Protein AF-A0A5J5BZK2-F1 (afdb_monomer)

Sequence (215 aa):
MDERWKWFKKGSTANCRVLRDAVSRRNGFRVPHGYYYLVDAGYTNGEGFLAPYKGQRNGFINIGRSRIEEKKWTKNEDEKLIEAMFHAVNTGNHRANNSFKPGFYNVVERELNVKLPEVGIKAKPHIESRIKTMKRDFNIVYDMLYGPNTSGFGWDNDKKCVVAEPLVWEEYIKSNKGAAMFKNKSLPHFEELLIIFGKDRAIGRNAQTAADVVE

Nearest PDB structures (foldseek):
  8t9d-assembly1_W  TM=2.503E-01  e=9.863E+00  Homo sapiens

Organism: NCBI:txid561372

Solvent-accessible surface area (backbone atoms only — not comparable to full-atom values): 13620 Å² total; per-residue (Å²): 134,85,79,85,77,85,80,88,86,82,81,93,71,99,45,69,66,58,59,51,54,42,44,71,39,99,85,31,67,74,64,61,88,98,49,70,47,82,47,60,66,88,43,80,69,49,94,43,35,44,34,57,73,87,82,70,83,91,65,83,81,69,86,75,68,68,83,66,77,76,80,83,79,49,72,68,57,50,51,51,49,50,52,29,48,46,48,49,53,72,78,42,92,28,72,41,89,89,44,69,31,91,62,41,51,55,53,34,27,53,49,39,42,72,79,42,66,85,73,72,71,35,35,71,69,53,47,55,51,50,52,53,52,49,53,53,56,49,48,53,56,46,40,42,65,71,39,84,94,30,86,63,45,45,74,39,81,87,68,24,26,60,42,58,54,70,66,57,52,58,59,52,30,74,82,38,62,82,51,57,74,42,64,86,34,65,45,84,60,51,67,59,47,42,66,70,62,38,81,73,55,82,70,87,76,78,82,71,70,100,75,80,83,80,128

Radius of gyration: 26.66 Å; Cα contacts (8 Å, |Δi|>4): 165; chains: 1; bounding box: 62×78×44 Å

Structure (mmCIF, N/CA/C/O backbone):
data_AF-A0A5J5BZK2-F1
#
_entry.id   AF-A0A5J5BZK2-F1
#
loop_
_atom_site.group_PDB
_atom_site.id
_atom_site.type_symbol
_atom_site.label_atom_id
_atom_site.label_alt_id
_atom_site.label_comp_id
_atom_site.label_asym_id
_atom_site.label_entity_id
_atom_site.label_seq_id
_atom_site.pdbx_PDB_ins_code
_atom_site.Cartn_x
_atom_site.Cartn_y
_atom_site.Cartn_z
_atom_site.occupancy
_atom_site.B_iso_or_equiv
_atom_site.auth_seq_id
_atom_site.auth_comp_id
_atom_site.auth_asym_id
_atom_site.auth_atom_id
_atom_site.pdbx_PDB_model_num
ATOM 1 N N . MET A 1 1 ? 40.577 5.437 -17.823 1.00 34.59 1 MET A N 1
ATOM 2 C CA . MET A 1 1 ? 40.451 5.580 -16.357 1.00 34.59 1 MET A CA 1
ATOM 3 C C . MET A 1 1 ? 40.466 7.070 -16.069 1.00 34.59 1 MET A C 1
ATOM 5 O O . MET A 1 1 ? 41.413 7.727 -16.470 1.00 34.59 1 MET A O 1
ATOM 9 N N . ASP A 1 2 ? 39.364 7.606 -15.550 1.00 35.25 2 ASP A N 1
ATOM 10 C CA . ASP A 1 2 ? 39.091 9.048 -15.487 1.00 35.25 2 ASP A CA 1
ATOM 11 C C . ASP A 1 2 ? 39.721 9.663 -14.217 1.00 35.25 2 ASP A C 1
ATOM 13 O O . ASP A 1 2 ? 39.339 9.332 -13.095 1.00 35.25 2 ASP A O 1
ATOM 17 N N . GLU A 1 3 ? 40.723 10.529 -14.394 1.00 39.03 3 GLU A N 1
ATOM 18 C CA . GLU A 1 3 ? 41.559 11.174 -13.357 1.00 39.03 3 GLU A CA 1
ATOM 19 C C . GLU A 1 3 ? 40.838 12.337 -12.625 1.00 39.03 3 GLU A C 1
ATOM 21 O O . GLU A 1 3 ? 41.456 13.281 -12.133 1.00 39.03 3 GLU A O 1
ATOM 26 N N . ARG A 1 4 ? 39.505 12.306 -12.525 1.00 40.91 4 ARG A N 1
ATOM 27 C CA . ARG A 1 4 ? 38.686 13.470 -12.131 1.00 40.91 4 ARG A CA 1
ATOM 28 C C . ARG A 1 4 ? 38.613 13.765 -10.624 1.00 40.91 4 ARG A C 1
ATOM 30 O O . ARG A 1 4 ? 37.981 14.740 -10.230 1.00 40.91 4 ARG A O 1
ATOM 37 N N . TRP A 1 5 ? 39.271 12.965 -9.781 1.00 38.66 5 TRP A N 1
ATOM 38 C CA . TRP A 1 5 ? 39.147 13.031 -8.310 1.00 38.66 5 TRP A CA 1
ATOM 39 C C . TRP A 1 5 ? 40.469 13.214 -7.557 1.00 38.66 5 TRP A C 1
ATOM 41 O O . TRP A 1 5 ? 40.553 12.967 -6.355 1.00 38.66 5 TRP A O 1
ATOM 51 N N . LYS A 1 6 ? 41.522 13.666 -8.239 1.00 36.59 6 LYS A N 1
ATOM 52 C CA . LYS A 1 6 ? 42.867 13.762 -7.660 1.00 36.59 6 LYS A CA 1
ATOM 53 C C . LYS A 1 6 ? 43.190 15.090 -6.969 1.00 36.59 6 LYS A C 1
ATOM 55 O O . LYS A 1 6 ? 44.346 15.471 -6.947 1.00 36.59 6 LYS A O 1
ATOM 60 N N . TRP A 1 7 ? 42.227 15.788 -6.364 1.00 35.53 7 TRP A N 1
ATOM 61 C CA . TRP A 1 7 ? 42.543 16.979 -5.557 1.00 35.53 7 TRP A CA 1
ATOM 62 C C . TRP A 1 7 ? 41.558 17.199 -4.413 1.00 35.53 7 TRP A C 1
ATOM 64 O O . TRP A 1 7 ? 40.687 18.040 -4.527 1.00 35.53 7 TRP A O 1
ATOM 74 N N . PHE A 1 8 ? 41.731 16.499 -3.290 1.00 36.72 8 PHE A N 1
ATOM 75 C CA . PHE A 1 8 ? 41.346 17.017 -1.967 1.00 36.72 8 PHE A CA 1
ATOM 76 C C . PHE A 1 8 ? 42.184 16.340 -0.875 1.00 36.72 8 PHE A C 1
ATOM 78 O O . PHE A 1 8 ? 41.721 15.481 -0.130 1.00 36.72 8 PHE A O 1
ATOM 85 N N . LYS A 1 9 ? 43.465 16.716 -0.782 1.00 40.16 9 LYS A N 1
ATOM 86 C CA . LYS A 1 9 ? 44.269 16.465 0.424 1.00 40.16 9 LYS A CA 1
ATOM 87 C C . LYS A 1 9 ? 45.413 17.475 0.570 1.00 40.16 9 LYS A C 1
ATOM 89 O O . LYS A 1 9 ? 46.568 17.139 0.347 1.00 40.16 9 LYS A O 1
ATOM 94 N N . LYS A 1 10 ? 45.092 18.713 0.970 1.00 33.25 10 LYS A N 1
ATOM 95 C CA . LYS A 1 10 ? 45.931 19.552 1.856 1.00 33.25 10 LYS A CA 1
ATOM 96 C C . LYS A 1 10 ? 45.227 20.872 2.192 1.00 33.25 10 LYS A C 1
ATOM 98 O O . LYS A 1 10 ? 44.884 21.619 1.287 1.00 33.25 10 LYS A O 1
ATOM 103 N N . GLY A 1 11 ? 45.094 21.168 3.485 1.00 35.56 11 GLY A N 1
ATOM 104 C CA . GLY A 1 11 ? 44.831 22.519 3.994 1.00 35.56 11 GLY A CA 1
ATOM 105 C C . GLY A 1 11 ? 43.382 22.810 4.377 1.00 35.56 11 GLY A C 1
ATOM 106 O O . GLY A 1 11 ? 42.652 23.442 3.626 1.00 35.56 11 GLY A O 1
ATOM 107 N N . SER A 1 12 ? 42.988 22.414 5.589 1.00 47.31 12 SER A N 1
ATOM 108 C CA . SER A 1 12 ? 41.888 23.071 6.300 1.00 47.31 12 SER A CA 1
ATOM 109 C C . SER A 1 12 ? 42.403 24.426 6.788 1.00 47.31 12 SER A C 1
ATOM 111 O O . SER A 1 12 ? 43.222 24.480 7.704 1.00 47.31 12 SER A O 1
ATOM 113 N N . THR A 1 13 ? 41.992 25.523 6.152 1.00 43.25 13 THR A N 1
ATOM 114 C CA . THR A 1 13 ? 42.199 26.874 6.694 1.00 43.25 13 THR A CA 1
ATOM 115 C C . THR A 1 13 ? 40.847 27.563 6.789 1.00 43.25 13 THR A C 1
ATOM 117 O O . THR A 1 13 ? 40.314 28.049 5.794 1.00 43.25 13 THR A O 1
ATOM 120 N N . ALA A 1 14 ? 40.290 27.586 7.996 1.00 50.09 14 ALA A N 1
ATOM 121 C CA . ALA A 1 14 ? 38.952 28.069 8.333 1.00 50.09 14 ALA A CA 1
ATOM 122 C C . ALA A 1 14 ? 38.792 29.606 8.272 1.00 50.09 14 ALA A C 1
ATOM 124 O O . ALA A 1 14 ? 38.203 30.201 9.169 1.00 50.09 14 ALA A O 1
ATOM 125 N N . ASN A 1 15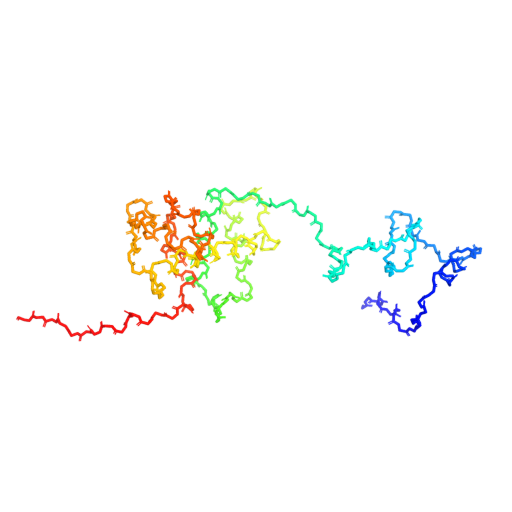 ? 39.344 30.286 7.260 1.00 56.47 15 ASN A N 1
ATOM 126 C CA . ASN A 1 15 ? 39.328 31.749 7.207 1.00 56.47 15 ASN A CA 1
ATOM 127 C C . ASN A 1 15 ? 38.830 32.293 5.863 1.00 56.47 15 ASN A C 1
ATOM 129 O O . ASN A 1 15 ? 39.487 32.181 4.828 1.00 56.47 15 ASN A O 1
ATOM 133 N N . CYS A 1 16 ? 37.695 32.995 5.911 1.00 58.72 16 CYS A N 1
ATOM 134 C CA . CYS A 1 16 ? 37.064 33.708 4.794 1.00 58.72 16 CYS A CA 1
ATOM 135 C C . CYS A 1 16 ? 37.986 34.716 4.083 1.00 58.72 16 CYS A C 1
ATOM 137 O O . CYS A 1 16 ? 37.757 35.055 2.922 1.00 58.72 16 CYS A O 1
ATOM 139 N N . ARG A 1 17 ? 39.063 35.151 4.747 1.00 61.59 17 ARG A N 1
ATOM 140 C CA . ARG A 1 17 ? 40.100 36.029 4.187 1.00 61.59 17 ARG A CA 1
ATOM 141 C C . ARG A 1 17 ? 40.941 35.353 3.102 1.00 61.59 17 ARG A C 1
ATOM 143 O O . ARG A 1 17 ? 41.276 36.008 2.125 1.00 61.59 17 ARG A O 1
ATOM 150 N N . VAL A 1 18 ? 41.228 34.056 3.239 1.00 67.88 18 VAL A N 1
ATOM 151 C CA . VAL A 1 18 ? 42.052 33.303 2.274 1.00 67.88 18 VAL A CA 1
ATOM 152 C C . VAL A 1 18 ? 41.284 33.069 0.975 1.00 67.88 18 VAL A C 1
ATOM 154 O O . VAL A 1 18 ? 41.827 33.274 -0.104 1.00 67.88 18 VAL A O 1
ATOM 157 N N . LEU A 1 19 ? 39.996 32.717 1.071 1.00 66.94 19 LEU A N 1
ATOM 158 C CA . LEU A 1 19 ? 39.133 32.570 -0.105 1.00 66.94 19 LEU A CA 1
ATOM 159 C C . LEU A 1 19 ? 38.969 33.906 -0.842 1.00 66.94 19 LEU A C 1
ATOM 161 O O . LEU A 1 19 ? 39.074 33.953 -2.063 1.00 66.94 19 LEU A O 1
ATOM 165 N N . ARG A 1 20 ? 38.767 35.001 -0.099 1.00 66.88 20 ARG A N 1
ATOM 166 C CA . ARG A 1 20 ? 38.657 36.346 -0.677 1.00 66.88 20 ARG A CA 1
ATOM 167 C C . ARG A 1 20 ? 39.936 36.762 -1.401 1.00 66.88 20 ARG A C 1
ATOM 169 O O . ARG A 1 20 ? 39.858 37.270 -2.511 1.00 66.88 20 ARG A O 1
ATOM 176 N N . ASP A 1 21 ? 41.098 36.513 -0.802 1.00 70.94 21 ASP A N 1
ATOM 177 C CA . ASP A 1 21 ? 42.389 36.774 -1.442 1.00 70.94 21 ASP A CA 1
ATOM 178 C C . ASP A 1 21 ? 42.577 35.931 -2.715 1.00 70.94 21 ASP A C 1
ATOM 180 O O . ASP A 1 21 ? 42.979 36.450 -3.752 1.00 70.94 21 ASP A O 1
ATOM 184 N N . ALA A 1 22 ? 42.210 34.646 -2.675 1.00 68.75 22 ALA A N 1
ATOM 185 C CA . ALA A 1 22 ? 42.324 33.745 -3.819 1.00 68.75 22 ALA A CA 1
ATOM 186 C C . ALA A 1 22 ? 41.431 34.148 -5.006 1.00 68.75 22 ALA A C 1
ATOM 188 O O . ALA A 1 22 ? 41.842 33.966 -6.153 1.00 68.75 22 ALA A O 1
ATOM 189 N N . VAL A 1 23 ? 40.239 34.696 -4.748 1.00 69.88 23 VAL A N 1
ATOM 190 C CA . VAL A 1 23 ? 39.294 35.162 -5.781 1.00 69.88 23 VAL A CA 1
ATOM 191 C C . VAL A 1 23 ? 39.708 36.520 -6.361 1.00 69.88 23 VAL A C 1
ATOM 193 O O . VAL A 1 23 ? 39.571 36.737 -7.561 1.00 69.88 23 VAL A O 1
ATOM 196 N N . SER A 1 24 ? 40.272 37.420 -5.549 1.00 71.69 24 SER A N 1
ATOM 197 C CA . SER A 1 24 ? 40.632 38.784 -5.976 1.00 71.69 24 SER A CA 1
ATOM 198 C C . SER A 1 24 ? 41.917 38.887 -6.812 1.00 71.69 24 S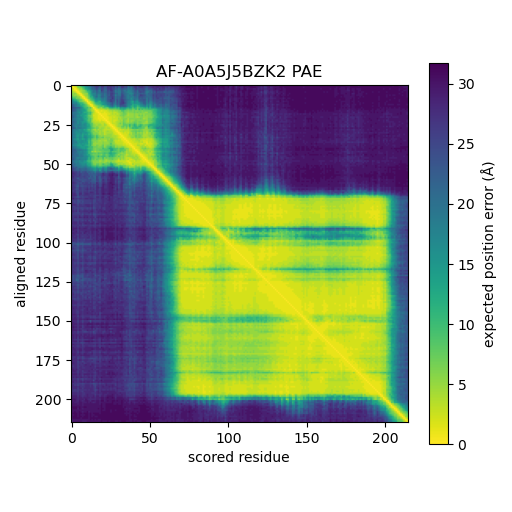ER A C 1
ATOM 200 O O . SER A 1 24 ? 42.239 39.961 -7.321 1.00 71.69 24 SER A O 1
ATOM 202 N N . ARG A 1 25 ? 42.688 37.803 -6.964 1.00 78.44 25 ARG A N 1
ATOM 203 C CA . ARG A 1 25 ? 43.920 37.799 -7.774 1.00 78.44 25 ARG A CA 1
ATOM 204 C C . ARG A 1 25 ? 43.598 37.931 -9.268 1.00 78.44 25 ARG A C 1
ATOM 206 O O . ARG A 1 25 ? 42.609 37.395 -9.756 1.00 78.44 25 ARG A O 1
ATOM 213 N N . ARG A 1 26 ? 44.495 38.568 -10.035 1.00 61.16 26 ARG A N 1
ATOM 214 C CA . ARG A 1 26 ? 44.337 38.806 -11.491 1.00 61.16 26 ARG A CA 1
ATOM 215 C C . ARG A 1 26 ? 44.066 37.516 -12.297 1.00 61.16 26 ARG A C 1
ATOM 217 O O . ARG A 1 26 ? 43.266 37.543 -13.227 1.00 61.16 26 ARG A O 1
ATOM 224 N N . ASN A 1 27 ? 44.643 36.392 -11.855 1.00 70.31 27 ASN A N 1
ATOM 225 C CA . ASN A 1 27 ? 44.386 35.022 -12.335 1.00 70.31 27 ASN A CA 1
ATOM 226 C C . ASN A 1 27 ? 43.855 34.119 -11.202 1.00 70.31 27 ASN A C 1
ATOM 228 O O . ASN A 1 27 ? 44.255 32.965 -11.066 1.00 70.31 27 ASN A O 1
ATOM 232 N N . GLY A 1 28 ? 43.042 34.694 -10.318 1.00 68.44 28 GLY A N 1
ATOM 233 C CA . GLY A 1 28 ? 42.502 34.038 -9.137 1.00 68.44 28 GLY A CA 1
ATOM 234 C C . GLY A 1 28 ? 41.505 32.932 -9.456 1.00 68.44 28 GLY A C 1
ATOM 235 O O . GLY A 1 28 ? 41.127 32.711 -10.606 1.00 68.44 28 GLY A O 1
ATOM 236 N N . PHE A 1 29 ? 41.076 32.230 -8.414 1.00 70.50 29 PHE A N 1
ATOM 237 C CA . PHE A 1 29 ? 40.085 31.169 -8.527 1.00 70.50 29 PHE A CA 1
ATOM 238 C C . PHE A 1 29 ? 38.766 31.735 -9.076 1.00 70.50 29 PHE A C 1
ATOM 240 O O . PHE A 1 29 ? 38.163 32.615 -8.462 1.00 70.50 29 PHE A O 1
ATOM 247 N N . ARG A 1 30 ? 38.327 31.233 -10.237 1.00 70.06 30 ARG A N 1
ATOM 248 C CA . ARG A 1 30 ? 37.080 31.643 -10.895 1.00 70.06 30 ARG A CA 1
ATOM 249 C C . ARG A 1 30 ? 36.090 30.496 -10.906 1.00 70.06 30 ARG A C 1
ATOM 251 O O . ARG A 1 30 ? 36.431 29.375 -11.276 1.00 70.06 30 ARG A O 1
ATOM 258 N N . VAL A 1 31 ? 34.854 30.808 -10.548 1.00 67.31 31 VAL A N 1
ATOM 259 C CA . VAL A 1 31 ? 33.743 29.868 -10.647 1.00 67.31 31 VAL A CA 1
ATOM 260 C C . VAL A 1 31 ? 33.184 29.941 -12.071 1.00 67.31 31 VAL A C 1
ATOM 262 O O . VAL A 1 31 ? 32.912 31.049 -12.542 1.00 67.31 31 VAL A O 1
ATOM 265 N N . PRO A 1 32 ? 33.049 28.811 -12.792 1.00 69.12 32 PRO A N 1
ATOM 266 C CA . PRO A 1 32 ? 32.418 28.803 -14.106 1.00 69.12 32 PRO A CA 1
ATOM 267 C C . PRO A 1 32 ? 31.012 29.406 -14.044 1.00 69.12 32 PRO A C 1
ATOM 269 O O . PRO A 1 32 ? 30.267 29.169 -13.093 1.00 69.12 32 PRO A O 1
ATOM 272 N N . HIS A 1 33 ? 30.649 30.187 -15.060 1.00 53.62 33 HIS A N 1
ATOM 273 C CA . HIS A 1 33 ? 29.367 30.887 -15.090 1.00 53.62 33 HIS A CA 1
ATOM 274 C C . HIS A 1 33 ? 28.198 29.888 -14.980 1.00 53.62 33 HIS A C 1
ATOM 276 O O . HIS A 1 33 ? 28.176 28.881 -15.688 1.00 53.62 33 HIS A O 1
ATOM 282 N N . GLY A 1 34 ? 27.254 30.145 -14.068 1.00 63.06 34 GLY A N 1
ATOM 283 C CA . GLY A 1 34 ? 26.122 29.254 -13.773 1.00 63.06 34 GLY A CA 1
ATOM 284 C C . GLY A 1 34 ? 26.365 28.192 -12.689 1.00 63.06 34 GLY A C 1
ATOM 285 O O . GLY A 1 34 ? 25.450 27.428 -12.386 1.00 63.06 34 GLY A O 1
ATOM 286 N N . TYR A 1 35 ? 27.553 28.144 -12.078 1.00 59.97 35 TYR A N 1
ATOM 287 C CA . TYR A 1 35 ? 27.884 27.209 -10.997 1.00 59.97 35 TYR A CA 1
ATOM 288 C C . TYR A 1 35 ? 28.154 27.934 -9.672 1.00 59.97 35 TYR A C 1
ATOM 290 O O . TYR A 1 35 ? 28.545 29.099 -9.650 1.00 59.97 35 TYR A O 1
ATOM 298 N N . TYR A 1 36 ? 27.967 27.219 -8.558 1.00 70.31 36 TYR A N 1
ATOM 299 C CA . TYR A 1 36 ? 28.289 27.687 -7.207 1.00 70.31 36 TYR A CA 1
ATOM 300 C C . TYR A 1 36 ? 29.072 26.610 -6.453 1.00 70.31 36 TYR A C 1
ATOM 302 O O . TYR A 1 36 ? 28.734 25.428 -6.525 1.00 70.31 36 TYR A O 1
ATOM 310 N N . TYR A 1 37 ? 30.084 27.018 -5.690 1.00 69.50 37 TYR A N 1
ATOM 311 C CA . TYR A 1 37 ? 30.764 26.158 -4.725 1.00 69.50 37 TYR A CA 1
ATOM 312 C C . TYR A 1 37 ? 30.135 26.295 -3.342 1.00 69.50 37 TYR A C 1
ATOM 314 O O . TYR A 1 37 ? 29.797 27.393 -2.898 1.00 69.50 37 TYR A O 1
ATOM 322 N N . LEU A 1 38 ? 30.007 25.171 -2.644 1.00 69.75 38 LEU A N 1
ATOM 323 C CA . LEU A 1 38 ? 29.542 25.154 -1.263 1.00 69.75 38 LEU A CA 1
ATOM 324 C C . LEU A 1 38 ? 30.697 25.454 -0.319 1.00 69.75 38 LEU A C 1
ATOM 326 O O . LEU A 1 38 ? 31.771 24.866 -0.435 1.00 69.75 38 LEU A O 1
ATOM 330 N N . VAL A 1 39 ? 30.459 26.374 0.607 1.00 69.69 39 VAL A N 1
ATOM 331 C CA . VAL A 1 39 ? 31.428 26.814 1.614 1.00 69.69 39 VAL A CA 1
ATOM 332 C C . VAL A 1 39 ? 30.862 26.590 3.015 1.00 69.69 39 VAL A C 1
ATOM 334 O O . VAL A 1 39 ? 29.651 26.468 3.194 1.00 69.69 39 VAL A O 1
ATOM 337 N N . ASP A 1 40 ? 31.733 26.515 4.020 1.00 65.62 40 ASP A N 1
ATOM 338 C CA . ASP A 1 40 ? 31.311 26.287 5.404 1.00 65.62 40 ASP A CA 1
ATOM 339 C C . ASP A 1 40 ? 30.379 27.398 5.924 1.00 65.62 40 ASP A C 1
ATOM 341 O O . ASP A 1 40 ? 30.431 28.549 5.487 1.00 65.62 40 ASP A O 1
ATOM 345 N N . ALA A 1 41 ? 29.569 27.084 6.941 1.00 58.97 41 ALA A N 1
ATOM 346 C CA . ALA A 1 41 ? 28.582 27.992 7.552 1.00 58.97 41 ALA A CA 1
ATOM 347 C C . ALA A 1 41 ? 29.164 29.308 8.133 1.00 58.97 41 ALA A C 1
ATOM 349 O O . ALA A 1 41 ? 28.424 30.206 8.544 1.00 58.97 41 ALA A O 1
ATOM 350 N N . GLY A 1 42 ? 30.494 29.425 8.206 1.00 60.81 42 GLY A N 1
ATOM 351 C CA . GLY A 1 42 ? 31.215 30.634 8.610 1.00 60.81 42 GLY A CA 1
ATOM 352 C C . GLY A 1 42 ? 31.422 31.666 7.494 1.00 60.81 42 GLY A C 1
ATOM 353 O O . GLY A 1 42 ? 31.867 32.776 7.786 1.00 60.81 42 GLY A O 1
ATOM 354 N N . TYR A 1 43 ? 31.112 31.333 6.239 1.00 63.22 43 TYR A N 1
ATOM 355 C CA . TYR A 1 43 ? 31.332 32.201 5.081 1.00 63.22 43 TYR A CA 1
ATOM 356 C C . TYR A 1 43 ? 30.093 33.050 4.760 1.00 63.22 43 TYR A C 1
ATOM 358 O O . TYR A 1 43 ? 28.954 32.639 4.966 1.00 63.22 43 TYR A O 1
ATOM 366 N N . THR A 1 44 ? 30.312 34.269 4.264 1.00 59.47 44 THR A N 1
ATOM 367 C CA . THR A 1 44 ? 29.248 35.130 3.727 1.00 59.47 44 THR A CA 1
ATOM 368 C C . THR A 1 44 ? 28.902 34.693 2.305 1.00 59.47 44 THR A C 1
ATOM 370 O O . THR A 1 44 ? 29.820 34.528 1.501 1.00 59.47 44 THR A O 1
ATOM 373 N N . ASN A 1 45 ? 27.611 34.546 1.987 1.00 60.50 45 ASN A N 1
ATOM 374 C CA . ASN A 1 45 ? 27.146 34.261 0.623 1.00 60.50 45 ASN A CA 1
ATOM 375 C C . ASN A 1 45 ? 27.655 35.322 -0.362 1.00 60.50 45 ASN A C 1
ATOM 377 O O . ASN A 1 45 ? 27.593 36.517 -0.068 1.00 60.50 45 ASN A O 1
ATOM 381 N N . GLY A 1 46 ? 28.149 34.884 -1.519 1.00 65.44 46 GLY A N 1
ATOM 382 C CA . GLY A 1 46 ? 28.689 35.748 -2.566 1.00 65.44 46 GLY A CA 1
ATOM 383 C C . GLY A 1 46 ? 28.581 35.099 -3.944 1.00 65.44 46 GLY A C 1
ATOM 384 O O . GLY A 1 46 ? 28.225 33.929 -4.071 1.00 65.44 46 GLY A O 1
ATOM 385 N N . GLU A 1 47 ? 28.869 35.860 -4.996 1.00 59.72 47 GLU A N 1
ATOM 386 C CA . GLU A 1 47 ? 28.821 35.353 -6.369 1.00 59.72 47 GLU A CA 1
ATOM 387 C C . GLU A 1 47 ? 29.757 34.139 -6.535 1.00 59.72 47 GLU A C 1
ATOM 389 O O . GLU A 1 47 ? 30.940 34.201 -6.203 1.00 59.72 47 GLU A O 1
ATOM 394 N N . GLY A 1 48 ? 29.203 33.001 -6.971 1.00 66.69 48 GLY A N 1
ATOM 395 C CA . GLY A 1 48 ? 29.926 31.731 -7.096 1.00 66.69 48 GLY A CA 1
ATOM 396 C C . GLY A 1 48 ? 30.120 30.926 -5.799 1.00 66.69 48 GLY A C 1
ATOM 397 O O . GLY A 1 48 ? 30.623 29.805 -5.878 1.00 66.69 48 GLY A O 1
ATOM 398 N N . PHE A 1 49 ? 29.697 31.415 -4.622 1.00 74.50 49 PHE A N 1
ATOM 399 C CA . PHE A 1 49 ? 29.880 30.719 -3.335 1.00 74.50 49 PHE A CA 1
ATOM 400 C C . PHE A 1 49 ? 28.643 30.778 -2.427 1.00 74.50 49 PHE A C 1
ATOM 402 O O . PHE A 1 49 ? 28.159 31.855 -2.073 1.00 74.50 49 PHE A O 1
ATOM 409 N N . LEU A 1 50 ? 28.170 29.613 -1.982 1.00 71.88 50 LEU A N 1
ATOM 410 C CA . LEU A 1 50 ? 26.994 29.475 -1.120 1.00 71.88 50 LEU A CA 1
ATOM 411 C C . LEU A 1 50 ? 27.356 28.818 0.215 1.00 71.88 50 LEU A C 1
ATOM 413 O O . LEU A 1 50 ? 27.799 27.670 0.257 1.00 71.88 50 LEU A O 1
ATOM 417 N N . ALA A 1 51 ? 27.134 29.545 1.307 1.00 70.06 51 ALA A N 1
ATOM 418 C CA . ALA A 1 51 ? 27.174 29.034 2.667 1.00 70.06 51 ALA A CA 1
ATOM 419 C C . ALA A 1 51 ? 25.768 28.569 3.099 1.00 70.06 51 ALA A C 1
ATOM 421 O O . ALA A 1 51 ? 24.772 29.239 2.802 1.00 70.06 51 ALA A O 1
ATOM 422 N N . PRO A 1 52 ? 25.647 27.445 3.824 1.00 65.44 52 PRO A N 1
ATOM 423 C CA . PRO A 1 52 ? 24.375 27.024 4.399 1.00 65.44 52 PRO A CA 1
ATOM 424 C C . PRO A 1 52 ? 23.846 28.066 5.398 1.00 65.44 52 PRO A C 1
ATOM 426 O O . PRO A 1 52 ? 24.607 28.678 6.150 1.00 65.44 52 PRO A O 1
ATOM 429 N N . TYR A 1 53 ? 22.524 28.263 5.407 1.00 51.81 53 TYR A N 1
ATOM 430 C CA . TYR A 1 53 ? 21.845 29.267 6.231 1.00 51.81 53 TYR A CA 1
ATOM 431 C C . TYR A 1 53 ? 22.185 29.102 7.725 1.00 51.81 53 TYR A C 1
ATOM 433 O O . TYR A 1 53 ? 21.966 28.041 8.318 1.00 51.81 53 TYR A O 1
ATOM 441 N N . LYS A 1 54 ? 22.694 30.170 8.358 1.00 48.31 54 LYS A N 1
ATOM 442 C CA . LYS A 1 54 ? 22.954 30.205 9.806 1.00 48.31 54 LYS A CA 1
ATOM 443 C C . LYS A 1 54 ? 21.634 30.063 10.568 1.00 48.31 54 LYS A C 1
ATOM 445 O O . LYS A 1 54 ? 20.834 30.990 10.593 1.00 48.31 54 LYS A O 1
ATOM 450 N N . GLY A 1 55 ? 21.421 28.902 11.186 1.00 46.88 55 GLY A N 1
ATOM 451 C CA . GLY A 1 55 ? 20.229 28.622 11.996 1.00 46.88 55 GLY A CA 1
ATOM 452 C C . GLY A 1 55 ? 19.814 27.151 12.049 1.00 46.88 55 GLY A C 1
ATOM 453 O O . GLY A 1 55 ? 19.100 26.764 12.966 1.00 46.88 55 GLY A O 1
ATOM 454 N N . GLN A 1 56 ? 20.302 26.300 11.143 1.00 44.03 56 GLN A N 1
ATOM 455 C CA . GLN A 1 56 ? 20.097 24.852 11.241 1.00 44.03 56 GLN A CA 1
ATOM 456 C C . GLN A 1 56 ? 21.288 24.191 11.937 1.00 44.03 56 GLN A C 1
ATOM 458 O O . GLN A 1 56 ? 22.301 23.872 11.318 1.00 44.03 56 GLN A O 1
ATOM 463 N N . ARG A 1 57 ? 21.179 23.979 13.251 1.00 40.88 57 ARG A N 1
ATOM 464 C CA . ARG A 1 57 ? 22.038 23.011 13.941 1.00 40.88 57 ARG A CA 1
ATOM 465 C C . ARG A 1 57 ? 21.548 21.601 13.599 1.00 40.88 57 ARG A C 1
ATOM 467 O O . ARG A 1 57 ? 20.377 21.292 13.786 1.00 40.88 57 ARG A O 1
ATOM 474 N N . ASN A 1 58 ? 22.484 20.782 13.122 1.00 39.50 58 ASN A N 1
ATOM 475 C CA . ASN A 1 58 ? 22.380 19.351 12.820 1.00 39.50 58 ASN A CA 1
ATOM 476 C C . ASN A 1 58 ? 21.449 18.977 11.658 1.00 39.50 58 ASN A C 1
ATOM 478 O O . ASN A 1 58 ? 20.423 18.328 11.830 1.00 39.50 58 ASN A O 1
ATOM 482 N N . GLY A 1 59 ? 21.873 19.307 10.442 1.00 33.38 59 GLY A N 1
ATOM 483 C CA . GLY A 1 59 ? 21.315 18.719 9.233 1.00 33.38 59 GLY A CA 1
ATOM 484 C C . GLY A 1 59 ? 22.373 18.707 8.149 1.00 33.38 59 GLY A C 1
ATOM 485 O O . GLY A 1 59 ? 22.798 19.764 7.694 1.00 33.38 59 GLY A O 1
ATOM 486 N N . PHE A 1 60 ? 22.813 17.516 7.749 1.00 38.12 60 PHE A N 1
ATOM 487 C CA . PHE A 1 60 ? 23.516 17.322 6.488 1.00 38.12 60 PHE A CA 1
ATOM 488 C C . PHE A 1 60 ? 22.773 18.097 5.398 1.00 38.12 60 PHE A C 1
ATOM 490 O O . PHE A 1 60 ? 21.568 17.913 5.208 1.00 38.12 60 PHE A O 1
ATOM 497 N N . ILE A 1 61 ? 23.483 19.005 4.736 1.00 40.47 61 ILE A N 1
ATOM 498 C CA . ILE A 1 61 ? 22.933 19.842 3.679 1.00 40.47 61 ILE A CA 1
ATOM 499 C C . ILE A 1 61 ? 22.528 18.885 2.552 1.00 40.47 61 ILE A C 1
ATOM 501 O O . ILE A 1 61 ? 23.377 18.353 1.842 1.00 40.47 61 ILE A O 1
ATOM 505 N N . ASN A 1 62 ? 21.230 18.597 2.429 1.00 38.16 62 ASN A N 1
ATOM 506 C CA . ASN A 1 62 ? 20.669 17.761 1.366 1.00 38.16 62 ASN A CA 1
ATOM 507 C C . ASN A 1 62 ? 20.665 18.542 0.043 1.00 38.16 62 ASN A C 1
ATOM 509 O O . ASN A 1 62 ? 19.615 18.809 -0.537 1.00 38.16 62 ASN A O 1
ATOM 513 N N . ILE A 1 63 ? 21.843 18.915 -0.448 1.00 42.94 63 ILE A N 1
ATOM 514 C CA . ILE A 1 63 ? 22.022 19.417 -1.809 1.00 42.94 63 ILE A CA 1
ATOM 515 C C . ILE A 1 63 ? 22.129 18.174 -2.683 1.00 42.94 63 ILE A C 1
ATOM 517 O O . ILE A 1 63 ? 23.202 17.633 -2.920 1.00 42.94 63 ILE A O 1
ATOM 521 N N . GLY A 1 64 ? 20.963 17.634 -3.033 1.00 36.53 64 GLY A N 1
ATOM 522 C CA . GLY A 1 64 ? 20.851 16.379 -3.774 1.00 36.53 64 GLY A CA 1
ATOM 523 C C . GLY A 1 64 ? 19.449 15.775 -3.811 1.00 36.53 64 GLY A C 1
ATOM 524 O O . GLY A 1 64 ? 19.175 14.952 -4.678 1.00 36.53 64 GLY A O 1
ATOM 525 N N . ARG A 1 65 ? 18.514 16.212 -2.958 1.00 44.16 65 ARG A N 1
ATOM 526 C CA . ARG A 1 65 ? 17.093 16.072 -3.294 1.00 44.16 65 ARG A CA 1
ATOM 527 C C . ARG A 1 65 ? 16.701 17.289 -4.108 1.00 44.16 65 ARG A C 1
ATOM 529 O O . ARG A 1 65 ? 16.137 18.242 -3.577 1.00 44.16 65 ARG A O 1
ATOM 536 N N . SER A 1 66 ? 16.987 17.243 -5.411 1.00 42.34 66 SER A N 1
ATOM 537 C CA . SER A 1 66 ? 16.085 17.934 -6.326 1.00 42.34 66 SER A CA 1
ATOM 538 C C . SER A 1 66 ? 14.671 17.524 -5.915 1.00 42.34 66 SER A C 1
ATOM 540 O O . SER A 1 66 ? 14.435 16.390 -5.481 1.00 42.34 66 SER A O 1
ATOM 542 N N . ARG A 1 67 ? 13.741 18.470 -5.944 1.00 46.44 67 ARG A N 1
ATOM 543 C CA . ARG A 1 67 ? 12.318 18.194 -5.805 1.00 46.44 67 ARG A CA 1
ATOM 544 C C . ARG A 1 67 ? 11.931 17.343 -7.019 1.00 46.44 67 ARG A C 1
ATOM 546 O O . ARG A 1 67 ? 11.419 17.874 -7.991 1.00 46.44 67 ARG A O 1
ATOM 553 N N . ILE A 1 68 ? 12.292 16.054 -7.005 1.00 52.06 68 ILE A N 1
ATOM 554 C CA . ILE A 1 68 ? 11.746 15.045 -7.902 1.00 52.06 68 ILE A CA 1
ATOM 555 C C . ILE A 1 68 ? 10.260 15.198 -7.669 1.00 52.06 68 ILE A C 1
ATOM 557 O O . ILE A 1 68 ? 9.811 15.019 -6.534 1.00 52.06 68 ILE A O 1
ATOM 561 N N . GLU A 1 69 ? 9.542 15.665 -8.683 1.00 51.47 69 GLU A N 1
ATOM 562 C CA . GLU A 1 69 ? 8.096 15.744 -8.615 1.00 51.47 69 GLU A CA 1
ATOM 563 C C . GLU A 1 69 ? 7.609 14.376 -8.149 1.00 51.47 69 GLU A C 1
ATOM 565 O O . GLU A 1 69 ? 7.849 13.353 -8.791 1.00 51.47 69 GLU A O 1
ATOM 570 N N . GLU A 1 70 ? 7.075 14.340 -6.930 1.00 65.75 70 GLU A N 1
ATOM 571 C CA . GLU A 1 70 ? 6.699 13.095 -6.291 1.00 65.75 70 GLU A CA 1
ATOM 572 C C . GLU A 1 70 ? 5.593 12.484 -7.149 1.00 65.75 70 GLU A C 1
ATOM 574 O O . GLU A 1 70 ? 4.496 13.044 -7.235 1.00 65.75 70 GLU A O 1
ATOM 579 N N . LYS A 1 71 ? 5.901 11.379 -7.847 1.00 86.38 71 LYS A N 1
ATOM 580 C CA . LYS A 1 71 ? 4.926 10.692 -8.698 1.00 86.38 71 LYS A CA 1
ATOM 581 C C . LYS A 1 71 ? 3.676 10.422 -7.866 1.00 86.38 71 LYS A C 1
ATOM 583 O O . LYS A 1 71 ? 3.719 9.651 -6.905 1.00 86.38 71 LYS A O 1
ATOM 588 N N . LYS A 1 72 ? 2.554 11.013 -8.272 1.00 88.75 72 LYS A N 1
ATOM 589 C CA . LYS A 1 72 ? 1.240 10.660 -7.738 1.00 88.75 72 LYS A CA 1
ATOM 590 C C . LYS A 1 72 ? 0.835 9.316 -8.331 1.00 88.75 72 LYS A C 1
ATOM 592 O O . LYS A 1 72 ? 0.777 9.183 -9.550 1.00 88.75 72 LYS A O 1
ATOM 597 N N . TRP A 1 73 ? 0.607 8.338 -7.462 1.00 93.25 73 TRP A N 1
ATOM 598 C CA . TRP A 1 73 ? 0.170 6.999 -7.850 1.00 93.25 73 TRP A CA 1
ATOM 599 C C . TRP A 1 73 ? -1.352 6.944 -7.955 1.00 93.25 73 TRP A C 1
ATOM 601 O O . TRP A 1 73 ? -2.052 7.447 -7.071 1.00 93.25 73 TRP A O 1
ATOM 611 N N . THR A 1 74 ? -1.864 6.343 -9.024 1.00 94.25 74 THR A N 1
ATOM 612 C CA . THR A 1 74 ? -3.298 6.051 -9.174 1.00 94.25 74 THR A CA 1
ATOM 613 C C . THR A 1 74 ? -3.641 4.669 -8.613 1.00 94.25 74 THR A C 1
ATOM 615 O O . THR A 1 74 ? -2.762 3.832 -8.426 1.00 94.25 74 THR A O 1
ATOM 618 N N . LYS A 1 75 ? -4.935 4.399 -8.385 1.00 92.38 75 LYS A N 1
ATOM 619 C CA . LYS A 1 75 ? -5.395 3.074 -7.931 1.00 92.38 75 LYS A CA 1
ATOM 620 C C . LYS A 1 75 ? -4.992 1.956 -8.901 1.00 92.38 75 LYS A C 1
ATOM 622 O O . LYS A 1 75 ? -4.494 0.932 -8.460 1.00 92.38 75 LYS A O 1
ATOM 627 N N . ASN A 1 76 ? -5.147 2.189 -10.206 1.00 94.44 76 ASN A N 1
ATOM 628 C CA . ASN A 1 76 ? -4.752 1.226 -11.235 1.00 94.44 76 ASN A CA 1
ATOM 629 C C . ASN A 1 76 ? -3.230 0.991 -11.240 1.00 94.44 76 ASN A C 1
ATOM 631 O O . ASN A 1 76 ? -2.773 -0.135 -11.383 1.00 94.44 76 ASN A O 1
ATOM 635 N N . GLU A 1 77 ? -2.423 2.038 -11.047 1.00 95.31 77 GLU A N 1
ATOM 636 C CA . GLU A 1 77 ? -0.965 1.878 -10.957 1.00 95.31 77 GLU A CA 1
ATOM 637 C C . GLU A 1 77 ? -0.539 1.091 -9.712 1.00 95.31 77 GLU A C 1
ATOM 639 O O . GLU A 1 77 ? 0.379 0.278 -9.797 1.00 95.31 77 GLU A O 1
ATOM 644 N N . ASP A 1 78 ? -1.202 1.314 -8.572 1.00 95.69 78 ASP A N 1
ATOM 645 C CA . ASP A 1 78 ? -0.980 0.530 -7.355 1.00 95.69 78 ASP A CA 1
ATOM 646 C C . ASP A 1 78 ? -1.334 -0.942 -7.559 1.00 95.69 78 ASP A C 1
ATOM 648 O O . ASP A 1 78 ? -0.545 -1.811 -7.203 1.00 95.69 78 ASP A O 1
ATOM 652 N N . GLU A 1 79 ? -2.490 -1.218 -8.160 1.00 96.06 79 GLU A N 1
ATOM 653 C CA . GLU A 1 79 ? -2.945 -2.570 -8.480 1.00 96.06 79 GLU A CA 1
ATOM 654 C C . GLU A 1 79 ? -1.927 -3.290 -9.374 1.00 96.06 79 GLU A C 1
ATOM 656 O O . GLU A 1 79 ? -1.432 -4.362 -9.021 1.00 96.06 79 GLU A O 1
ATOM 661 N N . LYS A 1 80 ? -1.497 -2.665 -10.481 1.00 96.88 80 LYS A N 1
ATOM 662 C CA . LYS A 1 80 ? -0.495 -3.268 -11.377 1.00 96.88 80 LYS A CA 1
ATOM 663 C C . LYS A 1 80 ? 0.876 -3.417 -10.727 1.00 96.88 80 LYS A C 1
ATOM 665 O O . LYS A 1 80 ? 1.580 -4.380 -11.041 1.00 96.88 80 LYS A O 1
ATOM 670 N N . LEU A 1 81 ? 1.250 -2.519 -9.814 1.00 97.12 81 LEU A N 1
ATOM 671 C CA . LEU A 1 81 ? 2.469 -2.656 -9.017 1.00 97.12 81 LEU A CA 1
ATOM 672 C C . LEU A 1 81 ? 2.385 -3.877 -8.098 1.00 97.12 81 LEU A C 1
ATOM 674 O O . LEU A 1 81 ? 3.330 -4.663 -8.063 1.00 97.12 81 LEU A O 1
ATOM 678 N N . ILE A 1 82 ? 1.271 -4.062 -7.392 1.00 96.69 82 ILE A N 1
ATOM 679 C CA . ILE A 1 82 ? 1.078 -5.196 -6.482 1.00 96.69 82 ILE A CA 1
ATOM 680 C C . ILE A 1 82 ? 1.068 -6.511 -7.259 1.00 96.69 82 ILE A C 1
ATOM 682 O O . ILE A 1 82 ? 1.785 -7.435 -6.878 1.00 96.69 82 ILE A O 1
ATOM 686 N N . GLU A 1 83 ? 0.353 -6.584 -8.383 1.00 95.31 83 GLU A N 1
ATOM 687 C CA . GLU A 1 83 ? 0.368 -7.759 -9.259 1.00 95.31 83 GLU A CA 1
ATOM 688 C C . GLU A 1 83 ? 1.790 -8.109 -9.725 1.00 95.31 83 GLU A C 1
ATOM 690 O O . GLU A 1 83 ? 2.188 -9.272 -9.683 1.00 95.31 83 GLU A O 1
ATOM 695 N N . ALA A 1 84 ? 2.568 -7.113 -10.167 1.00 95.81 84 ALA A N 1
ATOM 696 C CA . ALA A 1 84 ? 3.938 -7.328 -10.635 1.00 95.81 84 ALA A CA 1
ATOM 697 C C . ALA A 1 84 ? 4.874 -7.770 -9.499 1.00 95.81 84 ALA A C 1
ATOM 699 O O . ALA A 1 84 ? 5.713 -8.654 -9.665 1.00 95.81 84 ALA A O 1
ATOM 700 N N . MET A 1 85 ? 4.714 -7.194 -8.304 1.00 95.44 85 MET A N 1
ATOM 701 C CA . MET A 1 85 ? 5.440 -7.633 -7.112 1.00 95.44 85 MET A CA 1
ATOM 702 C C . MET A 1 85 ? 5.090 -9.072 -6.741 1.00 95.44 85 MET A C 1
ATOM 704 O O . MET A 1 85 ? 5.990 -9.857 -6.452 1.00 95.44 85 MET A O 1
ATOM 708 N N . PHE A 1 86 ? 3.804 -9.420 -6.753 1.00 93.38 86 PHE A N 1
ATOM 709 C CA . PHE A 1 86 ? 3.312 -10.759 -6.451 1.00 93.38 86 PHE A CA 1
ATOM 710 C C . PHE A 1 86 ? 3.881 -11.791 -7.429 1.00 93.38 86 PHE A C 1
ATOM 712 O O . PHE A 1 86 ? 4.442 -12.804 -7.008 1.00 93.38 86 PHE A O 1
ATOM 719 N N . HIS A 1 87 ? 3.821 -11.494 -8.728 1.00 92.50 87 HIS A N 1
ATOM 720 C CA . HIS A 1 87 ? 4.393 -12.338 -9.769 1.00 92.50 87 HIS A CA 1
ATOM 721 C C . HIS A 1 87 ? 5.909 -12.503 -9.601 1.00 92.50 87 HIS A C 1
ATOM 723 O O . HIS A 1 87 ? 6.390 -13.634 -9.528 1.00 92.50 87 HIS A O 1
ATOM 729 N N . ALA A 1 88 ? 6.663 -11.410 -9.441 1.00 92.56 88 ALA A N 1
ATOM 730 C CA . ALA A 1 88 ? 8.113 -11.459 -9.237 1.00 92.56 88 ALA A CA 1
ATOM 731 C C . ALA A 1 88 ? 8.507 -12.258 -7.981 1.00 92.56 88 ALA A C 1
ATOM 733 O O . ALA A 1 88 ? 9.513 -12.967 -7.963 1.00 92.56 88 ALA A O 1
ATOM 734 N N . VAL A 1 89 ? 7.712 -12.165 -6.916 1.00 89.69 89 VAL A N 1
ATOM 735 C CA . VAL A 1 89 ? 7.929 -12.901 -5.669 1.00 89.69 89 VAL A CA 1
ATOM 736 C C . VAL A 1 89 ? 7.662 -14.407 -5.813 1.00 89.69 89 VAL A C 1
ATOM 738 O O . VAL A 1 89 ? 8.335 -15.192 -5.142 1.00 89.69 89 VAL A O 1
ATOM 741 N N . ASN A 1 90 ? 6.711 -14.807 -6.660 1.00 87.62 90 ASN A N 1
ATOM 742 C CA . ASN A 1 90 ? 6.316 -16.208 -6.840 1.00 87.62 90 ASN A CA 1
ATOM 743 C C . ASN A 1 90 ? 7.078 -16.928 -7.961 1.00 87.62 90 ASN A C 1
ATOM 745 O O . ASN A 1 90 ? 7.245 -18.142 -7.898 1.00 87.62 90 ASN A O 1
ATOM 749 N N . THR A 1 91 ? 7.557 -16.206 -8.974 1.00 84.62 91 THR A N 1
ATOM 750 C CA . THR A 1 91 ? 8.269 -16.796 -10.123 1.00 84.62 91 THR A CA 1
ATOM 751 C C . THR A 1 91 ? 9.776 -16.893 -9.939 1.00 84.62 91 THR A C 1
ATOM 753 O O . THR A 1 91 ? 10.427 -17.688 -10.615 1.00 84.62 91 THR A O 1
ATOM 756 N N . GLY A 1 92 ? 10.355 -16.109 -9.029 1.00 73.94 92 GLY A N 1
ATOM 757 C CA . GLY A 1 92 ? 11.798 -16.052 -8.845 1.00 73.94 92 GLY A CA 1
ATOM 758 C C . GLY A 1 92 ? 12.229 -16.124 -7.389 1.00 73.94 92 GLY A C 1
ATOM 759 O O . GLY A 1 92 ? 11.484 -15.846 -6.452 1.00 73.94 92 GLY A O 1
ATOM 760 N N . ASN A 1 93 ? 13.510 -16.422 -7.186 1.00 76.06 93 ASN A N 1
ATOM 761 C CA . ASN A 1 93 ? 14.144 -16.372 -5.874 1.00 76.06 93 ASN A CA 1
ATOM 762 C C . ASN A 1 93 ? 14.470 -14.915 -5.485 1.00 76.06 93 ASN A C 1
ATO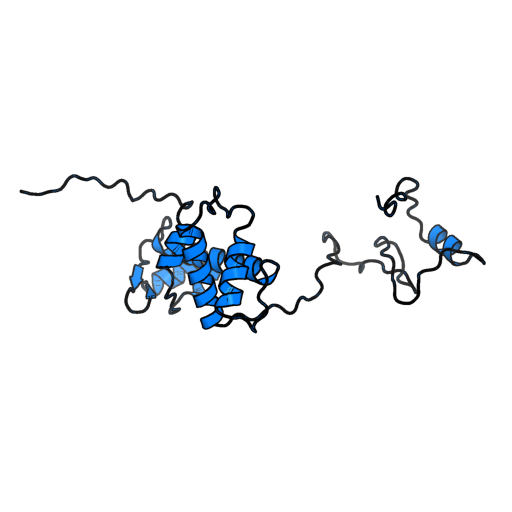M 764 O O . ASN A 1 93 ? 15.623 -14.595 -5.205 1.00 76.06 93 ASN A O 1
ATOM 768 N N . HIS A 1 94 ? 13.476 -14.019 -5.520 1.00 79.38 94 HIS A N 1
ATOM 769 C CA . HIS A 1 94 ? 13.633 -12.577 -5.285 1.00 79.38 94 HIS A CA 1
ATOM 770 C C . HIS A 1 94 ? 13.421 -12.150 -3.826 1.00 79.38 94 HIS A C 1
ATOM 772 O O . HIS A 1 94 ? 13.631 -10.984 -3.486 1.00 79.38 94 HIS A O 1
ATOM 778 N N . ARG A 1 95 ? 13.061 -13.084 -2.941 1.00 79.00 95 ARG A N 1
ATOM 779 C CA . ARG A 1 95 ? 12.956 -12.835 -1.498 1.00 79.00 95 ARG A CA 1
ATOM 780 C C . ARG A 1 95 ? 14.331 -12.918 -0.827 1.00 79.00 95 ARG A C 1
ATOM 782 O O . ARG A 1 95 ? 15.045 -13.902 -1.007 1.00 79.00 95 ARG A O 1
ATOM 789 N N . ALA A 1 96 ? 14.691 -11.910 -0.044 1.00 75.19 96 ALA A N 1
ATOM 790 C CA . ALA A 1 96 ? 15.813 -11.933 0.894 1.00 75.19 96 ALA A CA 1
ATOM 791 C C . ALA A 1 96 ? 15.278 -11.873 2.335 1.00 75.19 96 ALA A C 1
ATOM 793 O O . ALA A 1 96 ? 14.097 -11.604 2.544 1.00 75.19 96 ALA A O 1
ATOM 794 N N . ASN A 1 97 ? 16.136 -12.097 3.333 1.00 69.81 97 ASN A N 1
ATOM 795 C CA . ASN A 1 97 ? 15.742 -11.947 4.737 1.00 69.81 97 ASN A CA 1
ATOM 796 C C . ASN A 1 97 ? 15.330 -10.482 4.988 1.00 69.81 97 ASN A C 1
ATOM 798 O O . ASN A 1 97 ? 16.135 -9.568 4.778 1.00 69.81 97 ASN A O 1
ATOM 802 N N . ASN A 1 98 ? 14.069 -10.254 5.374 1.00 69.88 98 ASN A N 1
ATOM 803 C CA . ASN A 1 98 ? 13.452 -8.941 5.625 1.00 69.88 98 ASN A CA 1
ATOM 804 C C . ASN A 1 98 ? 13.483 -7.930 4.450 1.00 69.88 98 ASN A C 1
ATOM 806 O O . ASN A 1 98 ? 13.210 -6.735 4.618 1.00 69.88 98 ASN A O 1
ATOM 810 N N . SER A 1 99 ? 13.833 -8.364 3.238 1.00 81.62 99 SER A N 1
ATOM 811 C CA . SER A 1 99 ? 14.057 -7.467 2.098 1.00 81.62 99 SER A CA 1
ATOM 812 C C . SER A 1 99 ? 13.901 -8.177 0.751 1.00 81.62 99 SER A C 1
ATOM 814 O O . SER A 1 99 ? 13.621 -9.371 0.675 1.00 81.62 99 SER A O 1
ATOM 816 N N . PHE A 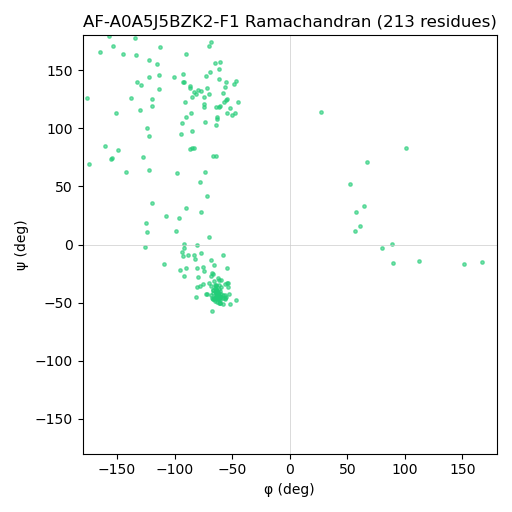1 100 ? 14.071 -7.432 -0.339 1.00 88.44 100 PHE A N 1
ATOM 817 C CA . PHE A 1 100 ? 14.095 -7.991 -1.687 1.00 88.44 100 PHE A CA 1
ATOM 818 C C . PHE A 1 100 ? 15.533 -8.135 -2.176 1.00 88.44 100 PHE A C 1
ATOM 820 O O . PHE A 1 100 ? 16.380 -7.285 -1.891 1.00 88.44 100 PHE A O 1
ATOM 827 N N . LYS A 1 101 ? 15.813 -9.195 -2.938 1.00 87.38 101 LYS A N 1
ATOM 828 C CA . LYS A 1 101 ? 17.133 -9.399 -3.541 1.00 87.38 101 LYS A CA 1
ATOM 829 C C . LYS A 1 101 ? 17.461 -8.317 -4.573 1.00 87.38 101 LYS A C 1
ATOM 831 O O . LYS A 1 101 ? 16.547 -7.738 -5.175 1.00 87.38 101 LYS A O 1
ATOM 836 N N . PRO A 1 102 ? 18.760 -8.082 -4.844 1.00 86.56 102 PRO A N 1
ATOM 837 C CA . PRO A 1 102 ? 19.179 -7.275 -5.982 1.00 86.56 102 PRO A CA 1
ATOM 838 C C . PRO A 1 102 ? 18.467 -7.712 -7.269 1.00 86.56 102 PRO A C 1
ATOM 840 O O . PRO A 1 102 ? 18.277 -8.901 -7.515 1.00 86.56 102 PRO A O 1
ATOM 843 N N . GLY A 1 103 ? 18.034 -6.740 -8.071 1.00 89.38 103 GLY A N 1
ATOM 844 C CA . GLY A 1 103 ? 17.312 -6.985 -9.322 1.00 89.38 103 GLY A CA 1
ATOM 845 C C . GLY A 1 103 ? 15.787 -7.068 -9.201 1.00 89.38 103 GLY A C 1
ATOM 846 O O . GLY A 1 103 ? 15.125 -6.868 -10.213 1.00 89.38 103 GLY A O 1
ATOM 847 N N . PHE A 1 104 ? 15.214 -7.247 -8.001 1.00 93.69 104 PHE A N 1
ATOM 848 C CA . PHE A 1 104 ? 13.753 -7.294 -7.816 1.00 93.69 104 PHE A CA 1
ATOM 849 C C . PHE A 1 104 ? 13.036 -6.084 -8.433 1.00 93.69 104 PHE A C 1
ATOM 851 O O . PHE A 1 104 ? 12.145 -6.244 -9.259 1.00 93.69 104 PHE A O 1
ATOM 858 N N . TYR A 1 105 ? 13.485 -4.866 -8.110 1.00 94.44 105 TYR A N 1
ATOM 859 C CA . TYR A 1 105 ? 12.871 -3.641 -8.633 1.00 94.44 105 TYR A CA 1
ATOM 860 C C . TYR A 1 105 ? 12.933 -3.536 -10.164 1.00 94.44 105 TYR A C 1
ATOM 862 O O . TYR A 1 105 ? 12.028 -2.965 -10.761 1.00 94.44 105 TYR A O 1
ATOM 870 N N . ASN A 1 106 ? 13.964 -4.103 -10.801 1.00 94.50 106 ASN A N 1
ATOM 871 C CA . ASN A 1 106 ? 14.109 -4.080 -12.260 1.00 94.50 106 ASN A CA 1
ATOM 872 C C . ASN A 1 106 ? 13.157 -5.074 -12.940 1.00 94.50 106 ASN A C 1
ATOM 874 O O . ASN A 1 106 ? 12.675 -4.807 -14.038 1.00 94.50 106 ASN A O 1
ATOM 878 N N . VAL A 1 107 ? 12.887 -6.216 -12.297 1.00 94.44 107 VAL A N 1
ATOM 879 C CA . VAL A 1 107 ? 11.871 -7.172 -12.763 1.00 94.44 107 VAL A CA 1
ATOM 880 C C . VAL A 1 107 ? 10.490 -6.523 -12.693 1.00 94.44 107 VAL A C 1
ATOM 882 O O . VAL A 1 107 ? 9.786 -6.487 -13.698 1.00 94.44 107 VAL A O 1
ATOM 885 N N . VAL A 1 108 ? 10.163 -5.902 -11.556 1.00 96.38 108 VAL A N 1
ATOM 886 C CA . VAL A 1 108 ? 8.897 -5.176 -11.374 1.00 96.38 108 VAL A CA 1
ATOM 887 C C . VAL A 1 108 ? 8.769 -4.013 -12.366 1.00 96.38 108 VAL A C 1
ATOM 889 O O . VAL A 1 108 ? 7.710 -3.839 -12.958 1.00 96.38 108 VAL A O 1
ATOM 892 N N . GLU A 1 109 ? 9.837 -3.243 -12.612 1.00 96.31 109 GLU A N 1
ATOM 893 C CA . GLU A 1 109 ? 9.840 -2.188 -13.640 1.00 96.31 109 GLU A CA 1
ATOM 894 C C . GLU A 1 109 ? 9.522 -2.744 -15.031 1.00 96.31 109 GLU A C 1
ATOM 896 O O . GLU A 1 109 ? 8.714 -2.164 -15.752 1.00 96.31 109 GLU A O 1
ATOM 901 N N . ARG A 1 110 ? 10.141 -3.864 -15.421 1.00 95.19 110 ARG A N 1
ATOM 902 C CA . ARG A 1 110 ? 9.907 -4.474 -16.734 1.00 95.19 110 ARG A CA 1
ATOM 903 C C . ARG A 1 110 ? 8.452 -4.895 -16.899 1.00 95.19 110 ARG A C 1
ATOM 905 O O . ARG A 1 110 ? 7.859 -4.603 -17.930 1.00 95.19 110 ARG A O 1
ATOM 912 N N . GLU A 1 111 ? 7.884 -5.548 -15.892 1.00 95.19 111 GLU A N 1
ATOM 913 C CA . GLU A 1 111 ? 6.479 -5.957 -15.916 1.00 95.19 111 GLU A CA 1
ATOM 914 C C . GLU A 1 111 ? 5.533 -4.755 -15.950 1.00 95.19 111 GLU A C 1
ATOM 916 O O . GLU A 1 111 ? 4.570 -4.746 -16.718 1.00 95.19 111 GLU A O 1
ATOM 921 N N . LEU A 1 112 ? 5.830 -3.706 -15.181 1.00 95.94 112 LEU A N 1
ATOM 922 C CA . LEU A 1 112 ? 5.056 -2.471 -15.219 1.00 95.94 112 LEU A CA 1
ATOM 923 C C . LEU A 1 112 ? 5.136 -1.777 -16.575 1.00 95.94 112 LEU A C 1
ATOM 925 O O . LEU A 1 112 ? 4.115 -1.296 -17.038 1.00 95.94 112 LEU A O 1
ATOM 929 N N . ASN A 1 113 ? 6.286 -1.769 -17.248 1.00 95.19 113 ASN A N 1
ATOM 930 C CA . ASN A 1 113 ? 6.395 -1.192 -18.590 1.00 95.19 113 ASN A CA 1
ATOM 931 C C . ASN A 1 113 ? 5.604 -1.986 -19.643 1.00 95.19 113 ASN A C 1
ATOM 933 O O . ASN A 1 113 ? 5.184 -1.406 -20.636 1.00 95.19 113 ASN A O 1
ATOM 937 N N . VAL A 1 114 ? 5.363 -3.285 -19.436 1.00 95.12 114 VAL A N 1
ATOM 938 C CA . VAL A 1 114 ? 4.457 -4.065 -20.299 1.00 95.12 114 VAL A CA 1
ATOM 939 C C . VAL A 1 114 ? 2.997 -3.690 -20.034 1.00 95.12 114 VAL A C 1
ATOM 941 O O . VAL A 1 114 ? 2.224 -3.525 -20.971 1.00 95.12 114 VAL A O 1
ATOM 944 N N . LYS A 1 115 ? 2.616 -3.537 -18.760 1.00 93.50 115 LYS A N 1
ATOM 945 C CA . LYS A 1 115 ? 1.232 -3.238 -18.352 1.00 93.50 115 LYS A CA 1
ATOM 946 C C . LYS A 1 115 ? 0.849 -1.759 -18.509 1.00 93.50 115 LYS A C 1
ATOM 948 O O . LYS A 1 115 ? -0.325 -1.451 -18.670 1.00 93.50 115 LYS A O 1
ATOM 953 N N . LEU A 1 116 ? 1.824 -0.856 -18.413 1.00 93.50 116 LEU A N 1
ATOM 954 C CA . LEU A 1 116 ? 1.689 0.604 -18.352 1.00 93.50 116 LEU A CA 1
ATOM 955 C C . LEU A 1 116 ? 2.823 1.293 -19.152 1.00 93.50 116 LEU A C 1
ATOM 957 O O . LEU A 1 116 ? 3.637 2.019 -18.569 1.00 93.50 116 LEU A O 1
ATOM 961 N N . PRO A 1 117 ? 2.909 1.077 -20.478 1.00 87.00 117 PRO A N 1
ATOM 962 C CA . PRO A 1 117 ? 4.063 1.485 -21.287 1.00 87.00 117 PRO A CA 1
ATOM 963 C C . PRO A 1 117 ? 4.321 2.999 -21.318 1.00 87.00 117 PRO A C 1
ATOM 965 O O . PRO A 1 117 ? 5.468 3.425 -21.424 1.00 87.00 117 PRO A O 1
ATOM 968 N N . GLU A 1 118 ? 3.283 3.824 -21.177 1.00 86.62 118 GLU A N 1
ATOM 969 C CA . GLU A 1 118 ? 3.382 5.283 -21.350 1.00 86.62 118 GLU A CA 1
ATOM 970 C C . GLU A 1 118 ? 3.659 6.051 -20.047 1.00 86.62 118 GLU A C 1
ATOM 972 O O . GLU A 1 118 ? 3.962 7.241 -20.068 1.00 86.62 118 GLU A O 1
ATOM 977 N N . VAL A 1 119 ? 3.588 5.385 -18.890 1.00 88.50 119 VAL A N 1
ATOM 978 C CA . VAL A 1 119 ? 3.665 6.057 -17.579 1.00 88.50 119 VAL A CA 1
ATOM 979 C C . VAL A 1 119 ? 5.112 6.366 -17.167 1.00 88.50 119 VAL A C 1
ATOM 981 O O . VAL A 1 119 ? 5.355 7.216 -16.308 1.00 88.50 119 VAL A O 1
ATOM 984 N N . GLY A 1 120 ? 6.097 5.675 -17.753 1.00 89.56 120 GLY A N 1
ATOM 985 C CA . GLY A 1 120 ? 7.516 5.912 -17.470 1.00 89.56 120 GLY A CA 1
ATOM 986 C C . GLY A 1 120 ? 7.924 5.586 -16.026 1.00 89.56 120 GLY A C 1
ATOM 987 O O . GLY A 1 120 ? 8.785 6.254 -15.444 1.00 89.56 120 GLY A O 1
ATOM 988 N N . ILE A 1 121 ? 7.303 4.574 -15.410 1.00 92.62 121 ILE A N 1
ATOM 989 C CA . ILE A 1 121 ? 7.618 4.160 -14.037 1.00 92.62 121 ILE A CA 1
ATOM 990 C C . ILE A 1 121 ? 9.009 3.510 -14.005 1.00 92.62 121 ILE A C 1
ATOM 992 O O . ILE A 1 121 ? 9.299 2.607 -14.780 1.00 92.62 121 ILE A O 1
ATOM 996 N N . LYS A 1 122 ? 9.872 3.958 -13.085 1.00 93.06 122 LYS A N 1
ATOM 997 C CA . LYS A 1 122 ? 11.257 3.487 -12.945 1.00 93.06 122 LYS A CA 1
ATOM 998 C C . LYS A 1 122 ? 11.457 2.741 -11.633 1.00 93.06 122 LYS A C 1
ATOM 1000 O O . LYS A 1 122 ? 10.905 3.158 -10.609 1.00 93.06 122 LYS A O 1
ATOM 1005 N N . ALA A 1 123 ? 12.310 1.713 -11.634 1.00 92.00 123 ALA A N 1
ATOM 1006 C CA . ALA A 1 123 ? 12.740 0.982 -10.438 1.00 92.00 123 ALA A CA 1
ATOM 1007 C C . ALA A 1 123 ? 13.143 1.938 -9.313 1.00 92.00 123 ALA A C 1
ATOM 1009 O O . ALA A 1 123 ? 12.673 1.825 -8.177 1.00 92.00 123 ALA A O 1
ATOM 1010 N N . LYS A 1 124 ? 13.957 2.939 -9.660 1.00 90.94 124 LYS A N 1
ATOM 1011 C CA . LYS A 1 124 ? 14.307 4.058 -8.790 1.00 90.94 124 LYS A CA 1
ATOM 1012 C C . LYS A 1 124 ? 14.081 5.385 -9.522 1.00 90.94 124 LYS A C 1
ATOM 1014 O O . LYS A 1 124 ? 14.451 5.482 -10.689 1.00 90.94 124 LYS A O 1
ATOM 1019 N N . PRO A 1 125 ? 13.507 6.403 -8.857 1.00 90.69 125 PRO A N 1
ATOM 1020 C CA . PRO A 1 125 ? 13.067 6.408 -7.456 1.00 90.69 125 PRO A CA 1
ATOM 1021 C C . PRO A 1 125 ? 11.621 5.906 -7.245 1.00 90.69 125 PRO A C 1
ATOM 1023 O O . PRO A 1 125 ? 11.212 5.729 -6.099 1.00 90.69 125 PRO A O 1
ATOM 1026 N N . HIS A 1 126 ? 10.839 5.696 -8.313 1.00 93.06 126 HIS A N 1
ATOM 1027 C CA . HIS A 1 126 ? 9.377 5.569 -8.231 1.00 93.06 126 HIS A CA 1
ATOM 1028 C C . HIS A 1 126 ? 8.913 4.301 -7.502 1.00 93.06 126 HIS A C 1
ATOM 1030 O O . HIS A 1 126 ? 8.199 4.400 -6.501 1.00 93.06 126 HIS A O 1
ATOM 1036 N N . ILE A 1 127 ? 9.324 3.121 -7.980 1.00 94.56 127 ILE A N 1
ATOM 1037 C CA . ILE A 1 127 ? 8.874 1.832 -7.428 1.00 94.56 127 ILE A CA 1
ATOM 1038 C C . ILE A 1 127 ? 9.407 1.652 -6.008 1.00 94.56 127 ILE A C 1
ATOM 1040 O O . ILE A 1 127 ? 8.641 1.341 -5.099 1.00 94.56 127 ILE A O 1
ATOM 1044 N N . GLU A 1 128 ? 10.701 1.909 -5.787 1.00 92.75 128 GLU A N 1
ATOM 1045 C CA . GLU A 1 128 ? 11.303 1.804 -4.454 1.00 92.75 128 GLU A CA 1
ATOM 1046 C C . GLU A 1 128 ? 10.563 2.664 -3.417 1.00 92.75 128 GLU A C 1
ATOM 1048 O O . GLU A 1 128 ? 10.277 2.195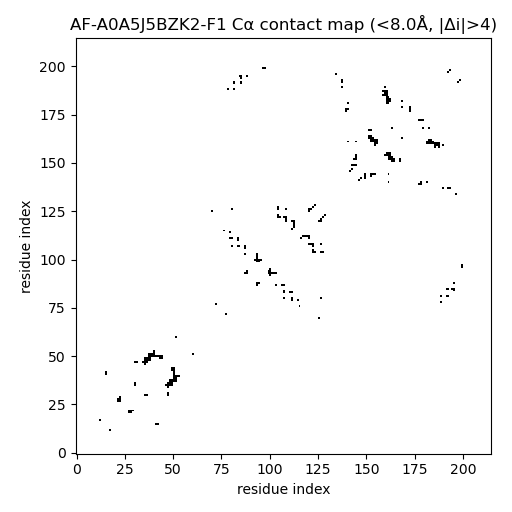 -2.313 1.00 92.75 128 GLU A O 1
ATOM 1053 N N . SER A 1 129 ? 10.233 3.911 -3.764 1.00 93.38 129 SER A N 1
ATOM 1054 C CA . SER A 1 129 ? 9.494 4.805 -2.870 1.00 93.38 129 SER A CA 1
ATOM 1055 C C . SER A 1 129 ? 8.086 4.281 -2.576 1.00 93.38 129 SER A C 1
ATOM 1057 O O . SER A 1 129 ? 7.667 4.225 -1.415 1.00 93.38 129 SER A O 1
ATOM 1059 N N . ARG A 1 130 ? 7.358 3.827 -3.606 1.00 95.19 130 ARG A N 1
ATOM 1060 C CA . ARG A 1 130 ? 5.979 3.357 -3.433 1.00 95.19 130 ARG A CA 1
ATOM 1061 C C . ARG A 1 130 ? 5.896 2.090 -2.595 1.00 95.19 130 ARG A C 1
ATOM 1063 O O . ARG A 1 130 ? 5.071 2.025 -1.688 1.00 95.19 130 ARG A O 1
ATOM 1070 N N . ILE A 1 131 ? 6.802 1.143 -2.826 1.00 94.69 131 ILE A N 1
ATOM 1071 C CA . ILE A 1 131 ? 6.902 -0.095 -2.047 1.00 94.69 131 ILE A CA 1
ATOM 1072 C C . ILE A 1 131 ? 7.172 0.198 -0.570 1.00 94.69 131 ILE A C 1
ATOM 1074 O O . ILE A 1 131 ? 6.573 -0.439 0.293 1.00 94.69 131 ILE A O 1
ATOM 1078 N N . LYS A 1 132 ? 8.031 1.177 -0.250 1.00 92.25 132 LYS A N 1
ATOM 1079 C CA . LYS A 1 132 ? 8.278 1.578 1.147 1.00 92.25 132 LYS A CA 1
ATOM 1080 C C . LYS A 1 132 ? 7.008 2.099 1.816 1.00 92.25 132 LYS A C 1
ATOM 1082 O O . LYS A 1 132 ? 6.712 1.701 2.941 1.00 92.25 132 LYS A O 1
ATOM 1087 N N . THR A 1 133 ? 6.251 2.941 1.116 1.00 92.94 133 THR A N 1
ATOM 1088 C CA . THR A 1 133 ? 4.954 3.444 1.590 1.00 92.94 133 THR A CA 1
ATOM 1089 C C . THR A 1 133 ? 3.955 2.306 1.796 1.00 92.94 133 THR A C 1
ATOM 1091 O O . THR A 1 133 ? 3.407 2.182 2.886 1.00 92.94 133 THR A O 1
ATOM 1094 N N . MET A 1 134 ? 3.779 1.427 0.804 1.00 94.19 134 MET A N 1
ATOM 1095 C CA . MET A 1 134 ? 2.876 0.274 0.903 1.00 94.19 134 MET A CA 1
ATOM 1096 C C . MET A 1 134 ? 3.261 -0.671 2.043 1.00 94.19 134 MET A C 1
ATOM 1098 O O . MET A 1 134 ? 2.389 -1.098 2.789 1.00 94.19 134 MET A O 1
ATOM 1102 N N . LYS A 1 135 ? 4.555 -0.969 2.228 1.00 92.75 135 LYS A N 1
ATOM 1103 C CA . LYS A 1 135 ? 5.031 -1.834 3.320 1.00 92.75 135 LYS A CA 1
ATOM 1104 C C . LYS A 1 135 ? 4.729 -1.226 4.691 1.00 92.75 135 LYS A C 1
ATOM 1106 O O . LYS A 1 135 ? 4.342 -1.947 5.605 1.00 92.75 135 LYS A O 1
ATOM 1111 N N . ARG A 1 136 ? 4.891 0.092 4.846 1.00 93.12 136 ARG A N 1
ATOM 1112 C CA . ARG A 1 136 ? 4.535 0.802 6.084 1.00 93.12 136 ARG A CA 1
ATOM 1113 C C . ARG A 1 136 ? 3.035 0.707 6.361 1.00 93.12 136 ARG A C 1
ATOM 1115 O O . ARG A 1 136 ? 2.656 0.352 7.470 1.00 93.12 136 ARG A O 1
ATOM 1122 N N . ASP A 1 137 ? 2.212 0.999 5.361 1.00 93.31 137 ASP A N 1
ATOM 1123 C CA . ASP A 1 137 ? 0.754 0.971 5.479 1.00 93.31 137 ASP A CA 1
ATOM 1124 C C . ASP A 1 137 ? 0.250 -0.456 5.778 1.00 93.31 137 ASP A C 1
ATOM 1126 O O . ASP A 1 137 ? -0.549 -0.652 6.692 1.00 93.31 137 ASP A O 1
ATOM 1130 N N . PHE A 1 138 ? 0.797 -1.463 5.087 1.00 94.19 138 PHE A N 1
ATOM 1131 C CA . PHE A 1 138 ? 0.564 -2.883 5.363 1.00 94.19 138 PHE A CA 1
ATOM 1132 C C . PHE A 1 138 ? 0.912 -3.247 6.806 1.00 94.19 138 PHE A C 1
ATOM 1134 O O . PHE A 1 138 ? 0.122 -3.906 7.470 1.00 94.19 138 PHE A O 1
ATOM 1141 N N . ASN A 1 139 ? 2.073 -2.811 7.306 1.00 92.94 139 ASN A N 1
ATOM 1142 C CA . ASN A 1 139 ? 2.503 -3.137 8.663 1.00 92.94 139 ASN A CA 1
ATOM 1143 C C . ASN A 1 139 ? 1.546 -2.591 9.725 1.00 92.94 139 ASN A C 1
ATOM 1145 O O . ASN A 1 139 ? 1.284 -3.298 10.687 1.00 92.94 139 ASN A O 1
ATOM 1149 N N . ILE A 1 140 ? 0.997 -1.388 9.531 1.00 94.25 140 ILE A N 1
ATOM 1150 C CA . ILE A 1 140 ? 0.002 -0.820 10.451 1.00 94.25 140 ILE A CA 1
ATOM 1151 C C . ILE A 1 140 ? -1.234 -1.723 10.509 1.00 94.25 140 ILE A C 1
ATOM 1153 O O . ILE A 1 140 ? -1.653 -2.121 11.590 1.00 94.25 140 ILE A O 1
ATOM 1157 N N . VAL A 1 141 ? -1.784 -2.097 9.351 1.00 95.06 141 VAL A N 1
ATOM 1158 C CA . VAL A 1 141 ? -2.960 -2.981 9.278 1.00 95.06 141 VAL A CA 1
ATOM 1159 C C . VAL A 1 141 ? -2.650 -4.372 9.836 1.00 95.06 141 VAL A C 1
ATOM 1161 O O . VAL A 1 141 ? -3.449 -4.935 10.579 1.00 95.06 141 VAL A O 1
ATOM 1164 N N . TYR A 1 142 ? -1.474 -4.916 9.528 1.00 94.44 142 TYR A N 1
ATOM 1165 C CA . TYR A 1 142 ? -1.021 -6.195 10.061 1.00 94.44 142 TYR A CA 1
ATOM 1166 C C . TYR A 1 142 ? -0.943 -6.166 11.590 1.00 94.44 142 TYR A C 1
ATOM 1168 O O . TYR A 1 142 ? -1.410 -7.094 12.241 1.00 94.44 142 TYR A O 1
ATOM 1176 N N . ASP A 1 143 ? -0.375 -5.107 12.170 1.00 93.94 143 ASP A N 1
ATOM 1177 C CA . ASP A 1 143 ? -0.254 -4.954 13.620 1.00 93.94 143 ASP A CA 1
ATOM 1178 C C . ASP A 1 143 ? -1.622 -4.842 14.292 1.00 93.94 143 ASP A C 1
ATOM 1180 O O . ASP A 1 143 ? -1.816 -5.400 15.365 1.00 93.94 143 ASP A O 1
ATOM 1184 N N . MET A 1 144 ? -2.598 -4.203 13.648 1.00 94.75 144 MET A N 1
ATOM 1185 C CA . MET A 1 144 ? -3.974 -4.179 14.145 1.00 94.75 144 MET A CA 1
ATOM 1186 C C . MET A 1 144 ? -4.596 -5.580 14.188 1.00 94.75 144 MET A C 1
ATOM 1188 O O . MET A 1 144 ? -5.205 -5.948 15.186 1.00 94.75 144 MET A O 1
ATOM 1192 N N . LEU A 1 145 ? -4.420 -6.381 13.136 1.00 94.19 145 LEU A N 1
ATOM 1193 C CA . LEU A 1 145 ? -5.064 -7.696 13.021 1.00 94.19 145 LEU A CA 1
ATOM 1194 C C . LEU A 1 145 ? -4.345 -8.804 13.803 1.00 94.19 145 LEU A C 1
ATOM 1196 O O . LEU A 1 145 ? -4.980 -9.699 14.357 1.00 94.19 145 LEU A O 1
ATOM 1200 N N . TYR A 1 146 ? -3.016 -8.761 13.842 1.00 92.25 146 TYR A N 1
ATOM 1201 C CA . TYR A 1 146 ? -2.183 -9.870 14.317 1.00 92.25 146 TYR A CA 1
ATOM 1202 C C . TYR A 1 146 ? -1.201 -9.466 15.420 1.00 92.25 146 TYR A C 1
ATOM 1204 O O . TYR A 1 146 ? -0.458 -10.314 15.920 1.00 92.25 146 TYR A O 1
ATOM 1212 N N . GLY A 1 147 ? -1.170 -8.188 15.797 1.00 89.88 147 GLY A N 1
ATOM 1213 C CA . GLY A 1 147 ? -0.289 -7.678 16.835 1.00 89.88 147 GLY A CA 1
ATOM 1214 C C . GLY A 1 147 ? -0.665 -8.135 18.250 1.00 89.88 147 GLY A C 1
ATOM 1215 O O . GLY A 1 147 ? -1.704 -8.760 18.493 1.00 89.88 147 GLY A O 1
ATOM 1216 N N . PRO A 1 148 ? 0.217 -7.859 19.222 1.00 86.94 148 PRO A N 1
ATOM 1217 C CA . PRO A 1 148 ? -0.084 -8.055 20.632 1.00 86.94 148 PRO A CA 1
ATOM 1218 C C . PRO A 1 148 ? -1.072 -6.989 21.121 1.00 86.94 148 PRO A C 1
ATOM 1220 O O . PRO A 1 148 ? -0.992 -5.832 20.718 1.00 86.94 148 PRO A O 1
ATOM 1223 N N . ASN A 1 149 ? -1.961 -7.364 22.043 1.00 84.88 149 ASN A N 1
ATOM 1224 C CA . ASN A 1 149 ? -2.922 -6.454 22.685 1.00 84.88 149 ASN A CA 1
ATOM 1225 C C . ASN A 1 149 ? -3.859 -5.714 21.710 1.00 84.88 149 ASN A C 1
ATOM 1227 O O . ASN A 1 149 ? -4.328 -4.620 22.012 1.00 84.88 149 ASN A O 1
ATOM 1231 N N . THR A 1 150 ? -4.144 -6.304 20.547 1.00 89.81 150 THR A N 1
ATOM 1232 C CA . THR A 1 150 ? -5.090 -5.759 19.558 1.00 89.81 150 THR A CA 1
ATOM 1233 C C . THR A 1 150 ? -6.403 -6.543 19.500 1.00 89.81 150 THR A C 1
ATOM 1235 O O . THR A 1 150 ? -7.114 -6.531 18.495 1.00 89.81 150 THR A O 1
ATOM 1238 N N . SER A 1 151 ? -6.752 -7.222 20.599 1.00 87.44 151 SER A N 1
ATOM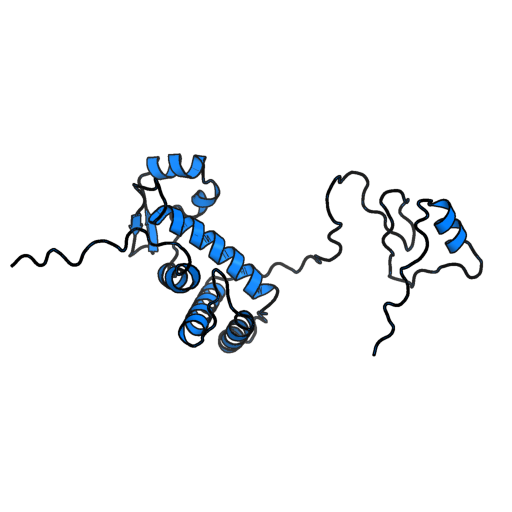 1239 C CA . SER A 1 151 ? -8.052 -7.877 20.766 1.00 87.44 151 SER A CA 1
ATOM 1240 C C . SER A 1 151 ? -9.182 -6.871 20.537 1.00 87.44 151 SER A C 1
ATOM 1242 O O . SER A 1 151 ? -9.205 -5.821 21.175 1.00 87.44 151 SER A O 1
ATOM 1244 N N . GLY A 1 152 ? -10.103 -7.194 19.629 1.00 93.19 152 GLY A N 1
ATOM 1245 C CA . GLY A 1 152 ? -11.209 -6.316 19.228 1.00 93.19 152 GLY A CA 1
ATOM 1246 C C . GLY A 1 152 ? -11.106 -5.806 17.789 1.00 93.19 152 GLY A C 1
ATOM 1247 O O . GLY A 1 152 ? -12.106 -5.339 17.250 1.00 93.19 152 GLY A O 1
ATOM 1248 N N . PHE A 1 153 ? -9.942 -5.942 17.145 1.00 96.19 153 PHE A N 1
ATOM 1249 C CA . PHE A 1 153 ? -9.817 -5.760 15.701 1.00 96.19 153 PHE A CA 1
ATOM 1250 C C . PHE A 1 153 ? -10.116 -7.055 14.947 1.00 96.19 153 PHE A C 1
ATOM 1252 O O . PHE A 1 153 ? -9.648 -8.134 15.306 1.00 96.19 153 PHE A O 1
ATOM 1259 N N . GLY A 1 154 ? -10.883 -6.921 13.871 1.00 94.94 154 GLY A N 1
ATOM 1260 C CA . GLY A 1 154 ? -11.197 -7.968 12.913 1.00 94.94 154 GLY A CA 1
ATOM 1261 C C . GLY A 1 154 ? -11.060 -7.468 11.478 1.00 94.94 154 GLY A C 1
ATOM 1262 O O . GLY A 1 154 ? -10.768 -6.296 11.219 1.00 94.94 154 GLY A O 1
ATOM 1263 N N . TRP A 1 155 ? -11.281 -8.376 10.536 1.00 95.38 155 TRP A N 1
ATOM 1264 C CA . TRP A 1 155 ? -11.216 -8.106 9.106 1.00 95.38 155 TRP A CA 1
ATOM 1265 C C . TRP A 1 155 ? -12.571 -8.396 8.455 1.00 95.38 155 TRP A C 1
ATOM 1267 O O . TRP A 1 155 ? -13.109 -9.491 8.606 1.00 95.38 155 TRP A O 1
ATOM 1277 N N . ASP A 1 156 ? -13.123 -7.415 7.744 1.00 94.62 156 ASP A N 1
ATOM 1278 C CA . ASP A 1 156 ? -14.328 -7.570 6.929 1.00 94.62 156 ASP A CA 1
ATOM 1279 C C . ASP A 1 156 ? -13.901 -7.995 5.517 1.00 94.62 156 ASP A C 1
ATOM 1281 O O . ASP A 1 156 ? -13.295 -7.215 4.776 1.00 94.62 156 ASP A O 1
ATOM 1285 N N . ASN A 1 157 ? -14.186 -9.252 5.167 1.00 93.12 157 ASN A N 1
ATOM 1286 C CA . ASN A 1 157 ? -13.794 -9.839 3.885 1.00 93.12 157 ASN A CA 1
ATOM 1287 C C . ASN A 1 157 ? -14.541 -9.242 2.687 1.00 93.12 157 ASN A C 1
ATOM 1289 O O . ASN A 1 157 ? -13.972 -9.219 1.595 1.00 93.12 157 ASN A O 1
ATOM 1293 N N . ASP A 1 158 ? -15.761 -8.738 2.882 1.00 92.56 158 ASP A N 1
ATOM 1294 C CA . ASP A 1 158 ? -16.589 -8.194 1.804 1.00 92.56 158 ASP A CA 1
ATOM 1295 C C . ASP A 1 158 ? -16.183 -6.754 1.488 1.00 92.56 158 ASP A C 1
ATOM 1297 O O . ASP A 1 158 ? -15.984 -6.377 0.332 1.00 92.56 158 ASP A O 1
ATOM 1301 N N . LYS A 1 159 ? -15.986 -5.934 2.525 1.00 92.94 159 LYS A N 1
ATOM 1302 C CA . LYS A 1 159 ? -15.533 -4.539 2.379 1.00 92.94 159 LYS A CA 1
ATOM 1303 C C . LYS A 1 159 ? -14.019 -4.418 2.215 1.00 92.94 159 LYS A C 1
ATOM 1305 O O . LYS A 1 159 ? -13.519 -3.339 1.868 1.00 92.94 159 LYS A O 1
ATOM 1310 N N . LYS A 1 160 ? -13.294 -5.512 2.469 1.00 94.19 160 LYS A N 1
ATOM 1311 C CA . LYS A 1 160 ? -11.831 -5.599 2.484 1.00 94.19 160 LYS A CA 1
ATOM 1312 C C . LYS A 1 160 ? -11.224 -4.532 3.395 1.00 94.19 160 LYS A C 1
ATOM 1314 O O . LYS A 1 160 ? -10.402 -3.734 2.953 1.00 94.19 160 LYS A O 1
ATOM 1319 N N . CYS A 1 161 ? -11.670 -4.439 4.646 1.00 96.06 161 CYS A N 1
ATOM 1320 C CA . CYS A 1 161 ? -11.187 -3.418 5.581 1.00 96.06 161 CYS A CA 1
ATOM 1321 C C . CYS A 1 161 ? -11.110 -3.910 7.029 1.00 96.06 161 CYS A C 1
ATOM 1323 O O . CYS A 1 161 ? -11.696 -4.924 7.404 1.00 96.06 161 CYS A O 1
ATOM 1325 N N . VAL A 1 162 ? -10.375 -3.161 7.857 1.00 95.81 162 VAL A N 1
ATOM 1326 C CA . VAL A 1 162 ? -10.298 -3.420 9.298 1.00 95.81 162 VAL A CA 1
ATOM 1327 C C . VAL A 1 162 ? -11.570 -2.926 9.976 1.00 95.81 162 VAL A C 1
ATOM 1329 O O . VAL A 1 162 ? -11.985 -1.780 9.782 1.00 95.81 162 VAL A O 1
ATOM 1332 N N . VAL A 1 163 ? -12.148 -3.774 10.820 1.00 95.81 163 VAL A N 1
ATOM 1333 C CA . VAL A 1 163 ? -13.344 -3.483 11.613 1.00 95.81 163 VAL A CA 1
ATOM 1334 C C . VAL A 1 163 ? -13.054 -3.666 13.097 1.00 95.81 163 VAL A C 1
ATOM 1336 O O . VAL A 1 163 ? -12.268 -4.523 13.482 1.00 95.81 163 VAL A O 1
ATOM 1339 N N . ALA A 1 164 ? -13.660 -2.823 13.926 1.00 96.31 164 ALA A N 1
ATOM 1340 C CA . ALA A 1 164 ? -13.618 -2.913 15.383 1.00 96.31 164 ALA A CA 1
ATOM 1341 C C . ALA A 1 164 ? -14.712 -2.019 15.971 1.00 96.31 164 ALA A C 1
ATOM 1343 O O . ALA A 1 164 ? -15.236 -1.137 15.280 1.00 96.31 164 ALA A O 1
ATOM 1344 N N . GLU A 1 165 ? -15.013 -2.203 17.254 1.00 96.19 165 GLU A N 1
ATOM 1345 C CA . GLU A 1 165 ? -15.894 -1.293 17.980 1.00 96.19 165 GLU A CA 1
ATOM 1346 C C . GLU A 1 165 ? -15.317 0.136 18.034 1.00 96.19 165 GLU A C 1
ATOM 1348 O O . GLU A 1 165 ? -14.093 0.318 18.043 1.00 96.19 165 GLU A O 1
ATOM 1353 N N . PRO A 1 166 ? -16.171 1.176 18.100 1.00 95.56 166 PRO A N 1
ATOM 1354 C CA . PRO A 1 166 ? -15.719 2.564 18.169 1.00 95.56 166 PRO A CA 1
ATOM 1355 C C . PRO A 1 166 ? -14.705 2.826 19.290 1.00 95.56 166 PRO A C 1
ATOM 1357 O O . PRO A 1 166 ? -13.682 3.460 19.035 1.00 95.56 166 PRO A O 1
ATOM 1360 N N . LEU A 1 167 ? -14.938 2.270 20.485 1.00 95.62 167 LEU A N 1
ATOM 1361 C CA . LEU A 1 167 ? -14.054 2.433 21.644 1.00 95.62 167 LEU A CA 1
ATOM 1362 C C . LEU A 1 167 ? -12.675 1.792 21.426 1.00 95.62 167 LEU A C 1
ATOM 1364 O O . LEU A 1 167 ? -11.660 2.372 21.806 1.00 95.62 167 LEU A O 1
ATOM 1368 N N . VAL A 1 168 ? -12.621 0.635 20.755 1.00 95.75 168 VAL A N 1
ATOM 1369 C CA . VAL A 1 168 ? -11.358 -0.039 20.403 1.00 95.75 168 VAL A CA 1
ATOM 1370 C C . VAL A 1 168 ? -10.539 0.833 19.448 1.00 95.75 168 VAL A C 1
ATOM 1372 O O . VAL A 1 168 ? -9.339 1.023 19.650 1.00 95.75 168 VAL A O 1
ATOM 1375 N N . TRP A 1 169 ? -11.186 1.432 18.441 1.00 95.62 169 TRP A N 1
ATOM 1376 C CA . TRP A 1 169 ? -10.536 2.395 17.548 1.00 95.62 169 TRP A CA 1
ATOM 1377 C C . TRP A 1 169 ? -10.024 3.631 18.290 1.00 95.62 169 TRP A C 1
ATOM 1379 O O . TRP A 1 169 ? -8.893 4.060 18.054 1.00 95.62 169 TRP A O 1
ATOM 1389 N N . GLU A 1 170 ? -10.850 4.220 19.154 1.00 94.62 170 GLU A N 1
ATOM 1390 C CA . GLU A 1 170 ? -10.507 5.422 19.916 1.00 94.62 170 GLU A CA 1
ATOM 1391 C C . GLU A 1 170 ? -9.303 5.194 20.826 1.00 94.62 170 GLU A C 1
ATOM 1393 O O . GLU A 1 170 ? -8.388 6.016 20.833 1.00 94.62 170 GLU A O 1
ATOM 1398 N N . GLU A 1 171 ? -9.263 4.069 21.540 1.00 95.06 171 GLU A N 1
ATOM 1399 C CA . GLU A 1 171 ? -8.140 3.730 22.411 1.00 95.06 171 GLU A CA 1
ATOM 1400 C C . GLU A 1 171 ? -6.867 3.447 21.605 1.00 95.06 171 GLU A C 1
ATOM 1402 O O . GLU A 1 171 ? -5.808 4.007 21.892 1.00 95.06 171 GLU A O 1
ATOM 1407 N N . TYR A 1 172 ? -6.965 2.657 20.533 1.00 94.50 172 TYR A N 1
ATOM 1408 C CA . TYR A 1 172 ? -5.805 2.286 19.723 1.00 94.50 172 TYR A CA 1
ATOM 1409 C C . TYR A 1 172 ? -5.147 3.491 19.032 1.00 94.50 172 TYR A C 1
ATOM 1411 O O . TYR A 1 172 ? -3.918 3.595 18.984 1.00 94.50 172 TYR A O 1
ATOM 1419 N N . ILE A 1 173 ? -5.944 4.437 18.518 1.00 94.62 173 ILE A N 1
ATOM 1420 C CA . ILE A 1 173 ? -5.443 5.623 17.805 1.00 94.62 173 ILE A CA 1
ATOM 1421 C C . ILE A 1 173 ? -4.687 6.585 18.741 1.00 94.62 173 ILE A C 1
ATOM 1423 O O . ILE A 1 173 ? -3.803 7.305 18.264 1.00 94.62 173 ILE A O 1
ATOM 1427 N N . LYS A 1 174 ? -4.957 6.584 20.059 1.00 94.62 174 LYS A N 1
ATOM 1428 C CA . LYS A 1 174 ? -4.231 7.432 21.031 1.00 94.62 174 LYS A CA 1
ATOM 1429 C C . LYS A 1 174 ? -2.722 7.184 20.979 1.00 94.62 174 LYS A C 1
ATOM 1431 O O . LYS A 1 174 ? -1.948 8.143 20.954 1.00 94.62 174 LYS A O 1
ATOM 1436 N N . SER A 1 175 ? -2.313 5.917 20.912 1.00 92.75 175 SER A N 1
ATOM 1437 C CA . SER A 1 175 ? -0.910 5.500 20.800 1.00 92.75 175 SER A CA 1
ATOM 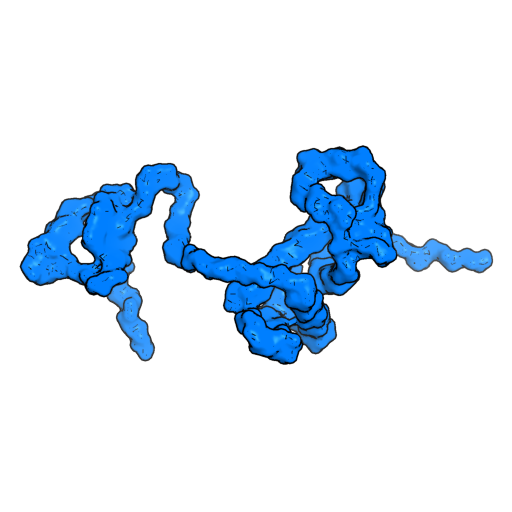1438 C C . SER A 1 175 ? -0.466 5.247 19.352 1.00 92.75 175 SER A C 1
ATOM 1440 O O . SER A 1 175 ? 0.717 5.390 19.050 1.00 92.75 175 SER A O 1
ATOM 1442 N N . ASN A 1 176 ? -1.397 4.977 18.428 1.00 92.31 176 ASN A N 1
ATOM 1443 C CA . ASN A 1 176 ? -1.119 4.649 17.025 1.00 92.31 176 ASN A CA 1
ATOM 1444 C C . ASN A 1 176 ? -1.805 5.622 16.054 1.00 92.31 176 ASN A C 1
ATOM 1446 O O . ASN A 1 176 ? -2.646 5.238 15.243 1.00 92.31 176 ASN A O 1
ATOM 1450 N N . LYS A 1 177 ? -1.425 6.905 16.088 1.00 92.62 177 LYS A N 1
ATOM 1451 C CA . LYS A 1 177 ? -2.078 7.970 15.292 1.00 92.62 177 LYS A CA 1
ATOM 1452 C C . LYS A 1 177 ? -2.150 7.678 13.786 1.00 92.62 177 LYS A C 1
ATOM 1454 O O . LYS A 1 177 ? -3.118 8.051 13.131 1.00 92.62 177 LYS A O 1
ATOM 1459 N N . GLY A 1 178 ? -1.144 6.989 13.241 1.00 91.06 178 GLY A N 1
ATOM 1460 C CA . GLY A 1 178 ? -1.104 6.587 11.831 1.00 91.06 178 GLY A CA 1
ATOM 1461 C C . GLY A 1 178 ? -2.179 5.570 11.434 1.00 91.06 178 GLY A C 1
ATOM 1462 O O . GLY A 1 178 ? -2.474 5.446 10.252 1.00 91.06 178 GLY A O 1
ATOM 1463 N N . ALA A 1 179 ? -2.801 4.878 12.392 1.00 93.94 179 ALA A N 1
ATOM 1464 C CA . ALA A 1 179 ? -3.854 3.902 12.131 1.00 93.94 179 ALA A CA 1
ATOM 1465 C C . ALA A 1 179 ? -5.198 4.546 11.762 1.00 93.94 179 ALA A C 1
ATOM 1467 O O . ALA A 1 179 ? -6.015 3.924 11.088 1.00 93.94 179 ALA A O 1
ATOM 1468 N N . ALA A 1 180 ? -5.420 5.810 12.146 1.00 94.00 180 ALA A N 1
ATOM 1469 C CA . ALA A 1 180 ? -6.693 6.500 11.940 1.00 94.00 180 ALA A CA 1
ATOM 1470 C C . ALA A 1 180 ? -7.137 6.522 10.468 1.00 94.00 180 ALA A C 1
ATOM 1472 O O . ALA A 1 180 ? -8.325 6.409 10.176 1.00 94.00 180 ALA A O 1
ATOM 1473 N N . MET A 1 181 ? -6.184 6.599 9.533 1.00 93.19 181 MET A N 1
ATOM 1474 C CA . MET A 1 181 ? -6.464 6.601 8.093 1.00 93.19 181 MET A CA 1
ATOM 1475 C C . MET A 1 181 ? -7.006 5.270 7.552 1.00 93.19 181 MET A C 1
ATOM 1477 O O . MET A 1 181 ? -7.452 5.234 6.407 1.00 93.19 181 MET A O 1
ATOM 1481 N N . PHE A 1 182 ? -6.931 4.182 8.324 1.00 94.88 182 PHE A N 1
ATOM 1482 C CA . PHE A 1 182 ? -7.445 2.868 7.930 1.00 94.88 182 PHE A CA 1
ATOM 1483 C C . PHE A 1 182 ? -8.873 2.613 8.421 1.00 94.88 182 PHE A C 1
ATOM 1485 O O . PHE A 1 182 ? -9.494 1.638 7.998 1.00 94.88 182 PHE A O 1
ATOM 1492 N N . LYS A 1 183 ? -9.436 3.511 9.240 1.00 91.44 183 LYS A N 1
ATOM 1493 C CA . LYS A 1 183 ? -10.844 3.447 9.635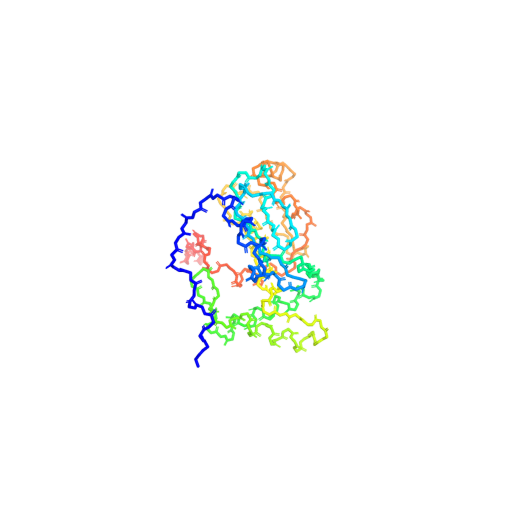 1.00 91.44 183 LYS A CA 1
ATOM 1494 C C . LYS A 1 183 ? -11.720 3.637 8.392 1.00 91.44 183 LYS A C 1
ATOM 1496 O O . LYS A 1 183 ? -11.642 4.670 7.733 1.00 91.44 183 LYS A O 1
ATOM 1501 N N . ASN A 1 184 ? -12.532 2.630 8.062 1.00 85.88 184 ASN A N 1
ATOM 1502 C CA . ASN A 1 184 ? -13.390 2.580 6.865 1.00 85.88 184 ASN A CA 1
ATOM 1503 C C . ASN A 1 184 ? -12.645 2.634 5.516 1.00 85.88 184 ASN A C 1
ATOM 1505 O O . ASN A 1 184 ? -13.258 2.890 4.478 1.00 85.88 184 ASN A O 1
ATOM 1509 N N . LYS A 1 185 ? -11.329 2.397 5.499 1.00 91.25 185 LYS A N 1
ATOM 1510 C CA . LYS A 1 185 ? -10.552 2.366 4.258 1.00 91.25 185 LYS A CA 1
ATOM 1511 C C . LYS A 1 185 ? -10.506 0.944 3.717 1.00 91.25 185 LYS A C 1
ATOM 1513 O O . LYS A 1 185 ? -10.017 0.049 4.397 1.00 91.25 185 LYS A O 1
ATOM 1518 N N . SER A 1 186 ? -10.966 0.756 2.483 1.00 92.62 186 SER A N 1
ATOM 1519 C CA . SER A 1 186 ? -10.812 -0.519 1.780 1.00 92.62 186 SER A CA 1
ATOM 1520 C C . SER A 1 186 ? -9.351 -0.741 1.360 1.00 92.62 186 SER A C 1
ATOM 1522 O O . SER A 1 186 ? -8.693 0.174 0.851 1.00 92.62 186 SER A O 1
ATOM 1524 N N . LEU A 1 187 ? -8.851 -1.953 1.588 1.00 92.31 187 LEU A N 1
ATOM 1525 C CA . LEU A 1 187 ? -7.548 -2.478 1.187 1.00 92.31 187 LEU A CA 1
ATOM 1526 C C . LEU A 1 187 ? -7.759 -3.811 0.441 1.00 92.31 187 LEU A C 1
ATOM 1528 O O . LEU A 1 187 ? -7.510 -4.878 1.004 1.00 92.31 187 LEU A O 1
ATOM 1532 N N . PRO A 1 188 ? -8.220 -3.772 -0.822 1.00 92.12 188 PRO A N 1
ATOM 1533 C CA . PRO A 1 188 ? -8.593 -4.974 -1.571 1.00 92.12 188 PRO A CA 1
ATOM 1534 C C . PRO A 1 188 ? -7.445 -5.973 -1.740 1.00 92.12 188 PRO A C 1
ATOM 1536 O O . PRO A 1 188 ? -7.693 -7.170 -1.730 1.00 92.12 188 PRO A O 1
ATOM 1539 N N . HIS A 1 189 ? -6.201 -5.490 -1.808 1.00 92.94 189 HIS A N 1
ATOM 1540 C CA . HIS A 1 189 ? -5.016 -6.322 -2.035 1.00 92.94 189 HIS A CA 1
ATOM 1541 C C . HIS A 1 189 ? -4.278 -6.740 -0.753 1.00 92.94 189 HIS A C 1
ATOM 1543 O O . HIS A 1 189 ? -3.063 -6.956 -0.757 1.00 92.94 189 HIS A O 1
ATOM 1549 N N . PHE A 1 190 ? -4.958 -6.740 0.397 1.00 93.06 190 PHE A N 1
ATOM 1550 C CA . PHE A 1 190 ? -4.300 -7.045 1.669 1.00 93.06 190 PHE A CA 1
ATOM 1551 C C . PHE A 1 190 ? -3.716 -8.469 1.703 1.00 93.06 190 PHE A C 1
ATOM 1553 O O . PHE A 1 190 ? -2.637 -8.671 2.260 1.00 93.06 190 PHE A O 1
ATOM 1560 N N . GLU A 1 191 ? -4.378 -9.434 1.065 1.00 92.06 191 GLU A N 1
ATOM 1561 C CA . GLU A 1 191 ? -3.948 -10.837 1.001 1.00 92.06 191 GLU A CA 1
ATOM 1562 C C . GLU A 1 191 ? -2.667 -11.005 0.162 1.00 92.06 191 GLU A C 1
ATOM 1564 O O . GLU A 1 191 ? -1.709 -11.655 0.586 1.00 92.06 191 GLU A O 1
ATOM 1569 N N . GLU A 1 192 ? -2.577 -10.342 -0.990 1.00 93.56 192 GLU A N 1
ATOM 1570 C CA . GLU A 1 192 ? -1.377 -10.324 -1.829 1.00 93.56 192 GLU A CA 1
ATOM 1571 C C . GLU A 1 192 ? -0.220 -9.640 -1.099 1.00 93.56 192 GLU A C 1
ATOM 1573 O O . GLU A 1 192 ? 0.914 -10.126 -1.121 1.00 93.56 192 GLU A O 1
ATOM 1578 N N . LEU A 1 193 ? -0.497 -8.542 -0.389 1.00 94.25 193 LEU A N 1
ATOM 1579 C CA . LEU A 1 193 ? 0.493 -7.854 0.439 1.00 94.25 193 LEU A CA 1
ATOM 1580 C C . LEU A 1 193 ? 0.967 -8.722 1.613 1.00 94.25 193 LEU A C 1
ATOM 1582 O O . LEU A 1 193 ? 2.154 -8.683 1.943 1.00 94.25 193 LEU A O 1
ATOM 1586 N N . LEU A 1 194 ? 0.094 -9.549 2.198 1.00 92.50 194 LEU A N 1
ATOM 1587 C CA . LEU A 1 194 ? 0.463 -10.537 3.213 1.00 92.50 194 LEU A CA 1
ATOM 1588 C C . LEU A 1 194 ? 1.434 -11.573 2.640 1.00 92.50 194 LEU A C 1
ATOM 1590 O O . LEU A 1 194 ? 2.436 -11.894 3.276 1.00 92.50 194 LEU A O 1
ATOM 1594 N N . ILE A 1 195 ? 1.211 -12.036 1.412 1.00 90.81 195 ILE A N 1
ATOM 1595 C CA . ILE A 1 195 ? 2.143 -12.945 0.737 1.00 90.81 195 ILE A CA 1
ATOM 1596 C C . ILE A 1 195 ? 3.468 -12.230 0.454 1.00 90.81 195 ILE A C 1
ATOM 1598 O O . ILE A 1 195 ? 4.535 -12.781 0.734 1.00 90.81 195 ILE A O 1
ATOM 1602 N N . ILE A 1 196 ? 3.441 -11.002 -0.062 1.00 91.81 196 ILE A N 1
ATOM 1603 C CA . ILE A 1 196 ? 4.644 -10.249 -0.444 1.00 91.81 196 ILE A CA 1
ATOM 1604 C C . ILE A 1 196 ? 5.500 -9.882 0.782 1.00 91.81 196 ILE A C 1
ATOM 1606 O O . ILE A 1 196 ? 6.714 -10.097 0.760 1.00 91.81 196 ILE A O 1
ATOM 1610 N N . PHE A 1 197 ? 4.892 -9.361 1.852 1.00 91.12 197 PHE A N 1
ATOM 1611 C CA . PHE A 1 197 ? 5.591 -8.776 3.005 1.00 91.12 197 PHE A CA 1
ATOM 1612 C C . PHE A 1 197 ? 5.523 -9.601 4.299 1.00 91.12 197 PHE A C 1
ATOM 1614 O O . PHE A 1 197 ? 6.320 -9.354 5.204 1.00 91.12 197 PHE A O 1
ATOM 1621 N N . GLY A 1 198 ? 4.602 -10.557 4.421 1.00 85.44 198 GLY A N 1
ATOM 1622 C CA . GLY A 1 198 ? 4.299 -11.236 5.686 1.00 85.44 198 GLY A CA 1
ATOM 1623 C C . GLY A 1 198 ? 5.321 -12.280 6.139 1.00 85.44 198 GLY A C 1
ATOM 1624 O O . GLY A 1 198 ? 5.367 -12.584 7.325 1.00 85.44 198 GLY A O 1
ATOM 1625 N N . LYS A 1 199 ? 6.178 -12.795 5.244 1.00 76.12 199 LYS A N 1
ATOM 1626 C CA . LYS A 1 199 ? 7.120 -13.897 5.545 1.00 76.12 199 LYS A CA 1
ATOM 1627 C C . LYS A 1 199 ? 8.010 -13.638 6.770 1.00 76.12 199 LYS A C 1
ATOM 1629 O O . LYS A 1 199 ? 8.319 -14.567 7.507 1.00 76.12 199 LYS A O 1
ATOM 1634 N N . ASP A 1 200 ? 8.436 -12.396 6.968 1.00 68.88 200 ASP A N 1
ATOM 1635 C CA . ASP A 1 200 ? 9.377 -12.028 8.032 1.00 68.88 200 ASP A CA 1
ATOM 1636 C C . ASP A 1 200 ? 8.679 -11.610 9.340 1.00 68.88 200 ASP A C 1
ATOM 1638 O O . ASP A 1 200 ? 9.341 -11.263 10.319 1.00 68.88 200 ASP A O 1
ATOM 1642 N N . ARG A 1 201 ? 7.341 -11.627 9.382 1.00 71.56 201 ARG A N 1
ATOM 1643 C CA . ARG A 1 201 ? 6.564 -11.325 10.585 1.00 71.56 201 ARG A CA 1
ATOM 1644 C C . ARG A 1 201 ? 6.269 -12.642 11.294 1.00 71.56 201 ARG A C 1
ATOM 1646 O O . ARG A 1 201 ? 5.458 -13.424 10.820 1.00 71.56 201 ARG A O 1
ATOM 1653 N N . ALA A 1 202 ? 6.972 -12.912 12.396 1.00 50.22 202 ALA A N 1
ATOM 1654 C CA . ALA A 1 202 ? 6.830 -14.147 13.167 1.00 50.22 202 ALA A CA 1
ATOM 1655 C C . ALA A 1 202 ? 5.349 -14.477 13.435 1.00 50.22 202 ALA A C 1
ATOM 1657 O O . ALA A 1 202 ? 4.664 -13.762 14.168 1.00 50.22 202 ALA A O 1
ATOM 1658 N N . ILE A 1 203 ? 4.856 -15.567 12.842 1.00 49.66 203 ILE A N 1
ATOM 1659 C CA . ILE A 1 203 ? 3.517 -16.087 13.110 1.00 49.66 203 ILE A CA 1
ATOM 1660 C C . ILE A 1 203 ? 3.620 -16.977 14.348 1.00 49.66 203 ILE A C 1
ATOM 1662 O O . ILE A 1 203 ? 3.746 -18.193 14.256 1.00 49.66 203 ILE A O 1
ATOM 1666 N N . GLY A 1 204 ? 3.571 -16.370 15.533 1.00 44.28 204 GLY A N 1
ATOM 1667 C CA . GLY A 1 204 ? 3.501 -17.103 16.804 1.00 44.28 204 GLY A CA 1
ATOM 1668 C C . GLY A 1 204 ? 2.164 -17.822 17.049 1.00 44.28 204 GLY A C 1
ATOM 1669 O O . GLY A 1 204 ? 1.957 -18.324 18.144 1.00 44.28 204 GLY A O 1
ATOM 1670 N N . ARG A 1 205 ? 1.241 -17.849 16.072 1.00 42.97 205 ARG A N 1
ATOM 1671 C CA . ARG A 1 205 ? -0.115 -18.424 16.206 1.00 42.97 205 ARG A CA 1
ATOM 1672 C C . ARG A 1 205 ? -0.478 -19.509 15.181 1.00 42.97 205 ARG A C 1
ATOM 1674 O O . ARG A 1 205 ? -1.624 -19.928 15.153 1.00 42.97 205 ARG A O 1
ATOM 1681 N N . ASN A 1 206 ? 0.478 -20.011 14.393 1.00 42.44 206 ASN A N 1
ATOM 1682 C CA . ASN A 1 206 ? 0.254 -21.196 13.541 1.00 42.44 206 ASN A CA 1
ATOM 1683 C C . ASN A 1 206 ? 0.786 -22.494 14.175 1.00 42.44 206 ASN A C 1
ATOM 1685 O O . ASN A 1 206 ? 0.841 -23.528 13.517 1.00 42.44 206 ASN A O 1
ATOM 1689 N N . ALA A 1 207 ? 1.153 -22.456 15.457 1.00 38.34 207 ALA A N 1
ATOM 1690 C CA . ALA A 1 207 ? 1.366 -23.647 16.269 1.00 38.34 207 ALA A CA 1
ATOM 1691 C C . ALA A 1 207 ? 0.108 -23.928 17.108 1.00 38.34 207 ALA A C 1
ATOM 1693 O O . ALA A 1 207 ? 0.157 -23.885 18.331 1.00 38.34 207 ALA A O 1
ATOM 1694 N N . GLN A 1 208 ? -1.028 -24.186 16.454 1.00 35.97 208 GLN A N 1
ATOM 1695 C CA . GLN A 1 208 ? -2.171 -24.830 17.102 1.00 35.97 208 GLN A CA 1
ATOM 1696 C C . GLN A 1 208 ? -2.497 -26.110 16.323 1.00 35.97 208 GLN A C 1
ATOM 1698 O O . GLN A 1 208 ? -3.121 -26.092 15.267 1.00 35.97 208 GLN A O 1
ATOM 1703 N N . THR A 1 209 ? -1.888 -27.180 16.836 1.00 34.12 209 THR A N 1
ATOM 1704 C CA . THR A 1 209 ? -2.303 -28.590 16.872 1.00 34.12 209 THR A CA 1
ATOM 1705 C C . THR A 1 209 ? -3.241 -29.126 15.787 1.00 34.12 209 THR A C 1
ATOM 1707 O O . THR A 1 209 ? -4.445 -28.895 15.797 1.00 34.12 209 THR A O 1
ATOM 1710 N N . ALA A 1 210 ? -2.693 -30.037 14.976 1.00 33.78 210 ALA A N 1
ATOM 1711 C CA . ALA A 1 210 ? -3.430 -31.183 14.452 1.00 33.78 210 ALA A CA 1
ATOM 1712 C C . ALA A 1 210 ? -3.782 -32.130 15.617 1.00 33.78 210 ALA A C 1
ATOM 1714 O O . ALA A 1 210 ? -3.101 -33.124 15.850 1.00 33.78 210 ALA A O 1
ATOM 1715 N N . ALA A 1 211 ? -4.783 -31.761 16.405 1.00 42.66 211 ALA A N 1
ATOM 1716 C CA . ALA A 1 211 ? -5.457 -32.632 17.359 1.00 42.66 211 ALA A CA 1
ATOM 1717 C C . ALA A 1 211 ? -6.801 -31.979 17.679 1.00 42.66 211 ALA A C 1
ATOM 1719 O O . ALA A 1 211 ? -6.876 -31.140 18.564 1.00 42.66 211 ALA A O 1
ATOM 1720 N N . ASP A 1 212 ? -7.779 -32.257 16.820 1.00 43.47 212 ASP A N 1
ATOM 1721 C CA . ASP A 1 212 ? -9.180 -32.509 17.175 1.00 43.47 212 ASP A CA 1
ATOM 1722 C C . ASP A 1 212 ? -9.900 -32.921 15.884 1.00 43.47 212 ASP A C 1
ATOM 1724 O O . ASP A 1 212 ? -10.692 -32.193 15.289 1.00 43.47 212 ASP A O 1
ATOM 1728 N N . VAL A 1 213 ? -9.550 -34.118 15.404 1.00 38.44 213 VAL A N 1
ATOM 1729 C CA . VAL A 1 213 ? -10.497 -34.937 14.647 1.00 38.44 213 VAL A CA 1
ATOM 1730 C C . VAL A 1 213 ? -11.274 -35.686 15.720 1.00 38.44 213 VAL A C 1
ATOM 1732 O O . VAL A 1 213 ? -10.765 -36.644 16.296 1.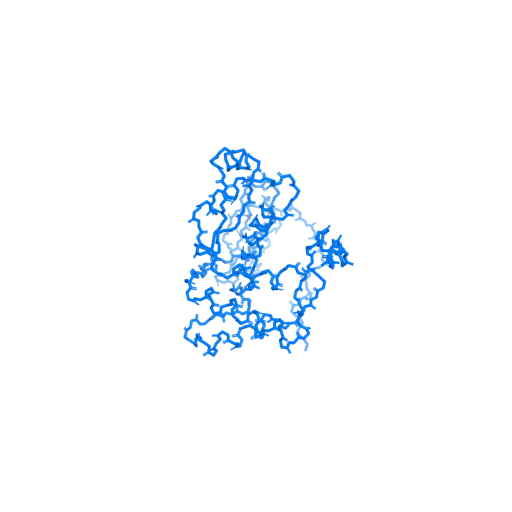00 38.44 213 VAL A O 1
ATOM 1735 N N . VAL A 1 214 ? -12.452 -35.167 16.055 1.00 48.16 214 VAL A N 1
ATOM 1736 C CA . VAL A 1 214 ? -13.447 -35.906 16.832 1.00 48.16 214 VAL A CA 1
ATOM 1737 C C . VAL A 1 214 ? -14.055 -36.937 15.885 1.00 48.16 214 VAL A C 1
ATOM 1739 O O . VAL A 1 214 ? -14.596 -36.570 14.840 1.00 48.16 214 VAL A O 1
ATOM 1742 N N . GLU A 1 215 ? -13.882 -38.207 16.239 1.00 37.97 215 GLU A N 1
ATOM 1743 C CA . GLU A 1 215 ? -14.697 -39.331 15.768 1.00 37.97 215 GLU A CA 1
ATOM 1744 C C . GLU A 1 215 ? -16.021 -39.365 16.546 1.00 37.97 215 GLU A C 1
ATOM 1746 O O . GLU A 1 215 ? -15.996 -39.055 17.763 1.00 37.97 215 GLU A O 1
#

Mean predicted aligned error: 16.58 Å

Foldseek 3Di:
DDPPPPDDDDDDDPDLVVQVVQCPDPPHDDAPPPAADEDEQPYDDDVRYDYPDPPDDDDDPCPPPDVPVQDDDDPVNVVLLLVQLLCLVVVDPQDDQQDGDPCSLVSSVVSCCVVPVPSPAHSPPHSVVVVVVVLVVLVLQCCCDQNPPNPFWDADLVQQAIDGDPVSVVVVCVVVVVCPVRVSDHDNCSVSVCVSRVPNPDPPPPPDDPPDPDD

InterPro domains:
  IPR024752 Myb/SANT-like domain [PF12776] (72-172)

Secondary structure (DSSP, 8-state):
---TT----S-----HHHHHHHHHSTT---PPTT--EE--TTSPPBTTEEPPPTT--S----TT------PPPPHHHHHHHHHHHHHHHHHSS-EETTEEPTTHHHHHHHHHHHHSTTS---IIIIIHHHHHHHHHHHHHHHHHHHSTT-TT-EEETTTTEEE--HHHHHHHHHH-GGGGGGTT---TTHHHHHHHHGGGS--TTS---S-----

pLDDT: mean 76.35, std 21.05, range [33.25, 97.12]